Protein AF-A0A0D8FV74-F1 (afdb_monomer)

Radius of gyration: 23.76 Å; Cα contacts (8 Å, |Δi|>4): 259; chains: 1; bounding box: 49×69×81 Å

Solvent-accessible surface area (backbone atoms only — not comparable to full-atom values): 11589 Å² total; per-residue (Å²): 112,65,69,59,44,54,50,38,48,52,50,14,52,46,36,36,54,50,18,52,52,51,36,49,71,78,57,74,63,74,60,32,21,54,54,19,71,64,47,39,67,77,36,80,90,30,21,60,54,38,52,51,10,46,51,48,22,30,52,32,39,30,50,44,17,71,70,39,55,72,88,44,86,69,34,34,60,50,21,53,47,27,41,51,48,24,50,32,54,51,48,36,72,73,23,58,50,83,80,42,73,68,33,28,52,50,22,54,50,34,49,51,52,42,53,52,51,54,51,51,50,53,50,49,46,29,75,74,74,43,84,46,71,69,39,55,52,21,49,52,38,24,51,53,10,47,51,38,26,62,48,7,38,88,90,60,85,40,67,35,13,28,62,10,49,50,40,19,52,51,17,49,53,55,33,48,54,56,46,51,56,51,57,64,64,70,57,62,69,71,60,59,53,54,55,52,50,57,61,60,68,75,68,68,77,75,78,73,80,82,75,82,83,82,85,81,86,82,130

Organism: NCBI:txid1121877

Mean predicted aligned error: 7.06 Å

Secondary structure (DSSP, 8-state):
-HHHHHHHHHHHHHHHHHHHHHHHHHS--STHHHH-GGGGGGSHHHHHHHHHHHHHHHHHHHHHHHHS-SSSTTHHHHHHHHHHHHHHHHHHHT--TTS-HHHHHHHHHHHHHHHHHHHHHHHHHHHHT---HHHHHHHHHHHHHHHHHHHTSTTSS---HHHHHHHHHHHHHHHHHHHHHHHHHSS-HHHHHHHHHHHHHTT-PPP-GGGS---PPP-

Structure (mmCIF, N/CA/C/O backbone):
data_AF-A0A0D8FV74-F1
#
_entry.id   AF-A0A0D8FV74-F1
#
loop_
_atom_site.group_PDB
_atom_site.id
_atom_site.type_symbol
_atom_site.label_atom_id
_atom_site.label_alt_id
_atom_site.label_comp_id
_atom_site.label_asym_id
_atom_site.label_entity_id
_atom_site.label_seq_id
_atom_site.pdbx_PDB_ins_code
_atom_site.Cartn_x
_atom_site.Cartn_y
_atom_site.Cartn_z
_atom_site.occupancy
_atom_site.B_iso_or_equiv
_atom_site.auth_seq_id
_atom_site.auth_comp_id
_atom_site.auth_asym_id
_atom_site.auth_atom_id
_atom_site.pdbx_PDB_model_num
ATOM 1 N N . MET A 1 1 ? -7.351 -10.365 19.879 1.00 81.69 1 MET A N 1
ATOM 2 C CA . MET A 1 1 ? -7.594 -9.698 18.572 1.00 81.69 1 MET A CA 1
ATOM 3 C C . MET A 1 1 ? -6.687 -8.486 18.290 1.00 81.69 1 MET A C 1
ATOM 5 O O . MET A 1 1 ? -5.902 -8.562 17.354 1.00 81.69 1 MET A O 1
ATOM 9 N N . ARG A 1 2 ? -6.731 -7.390 19.078 1.00 87.31 2 ARG A N 1
ATOM 10 C CA . ARG A 1 2 ? -6.010 -6.122 18.784 1.00 87.31 2 ARG A CA 1
ATOM 11 C C . ARG A 1 2 ? -4.537 -6.277 18.399 1.00 87.31 2 ARG A C 1
ATOM 13 O O . ARG A 1 2 ? -4.108 -5.787 17.362 1.00 87.31 2 ARG A O 1
ATOM 20 N N . GLU A 1 3 ? -3.765 -6.910 19.273 1.00 91.56 3 GLU A N 1
ATOM 21 C CA . GLU A 1 3 ? -2.316 -7.020 19.109 1.00 91.56 3 GLU A CA 1
ATOM 22 C C . GLU A 1 3 ? -1.942 -7.829 17.863 1.00 91.56 3 GLU A C 1
ATOM 24 O O . GLU A 1 3 ? -1.043 -7.436 17.124 1.00 91.56 3 GLU A O 1
ATOM 29 N N . HIS A 1 4 ? -2.692 -8.896 17.576 1.00 94.62 4 HIS A N 1
ATOM 30 C CA . HIS A 1 4 ? -2.495 -9.711 16.381 1.00 94.62 4 HIS A CA 1
ATOM 31 C C . HIS A 1 4 ? -2.783 -8.928 15.096 1.00 94.62 4 HIS A C 1
ATOM 33 O O . HIS A 1 4 ? -1.978 -8.993 14.175 1.00 94.62 4 HIS A O 1
ATOM 39 N N . ALA A 1 5 ? -3.861 -8.136 15.049 1.00 95.12 5 ALA A N 1
ATOM 40 C CA . ALA A 1 5 ? -4.212 -7.345 13.867 1.00 95.12 5 ALA A CA 1
ATOM 41 C C . ALA A 1 5 ? -3.144 -6.290 13.522 1.00 95.12 5 ALA A C 1
ATOM 43 O O . ALA A 1 5 ? -2.733 -6.171 12.368 1.00 95.12 5 ALA A O 1
ATOM 44 N N . ILE A 1 6 ? -2.654 -5.551 14.524 1.00 96.50 6 ILE A N 1
ATOM 45 C CA . ILE A 1 6 ? -1.613 -4.533 14.314 1.00 96.50 6 ILE A CA 1
ATOM 46 C C . ILE A 1 6 ? -0.288 -5.180 13.912 1.00 96.50 6 ILE A C 1
ATOM 48 O O . ILE A 1 6 ? 0.320 -4.747 12.935 1.00 96.50 6 ILE A O 1
ATOM 52 N N . LYS A 1 7 ? 0.134 -6.250 14.602 1.00 97.56 7 LYS A N 1
ATOM 53 C CA . LYS A 1 7 ? 1.347 -6.995 14.234 1.00 97.56 7 LYS A CA 1
ATOM 54 C C . LYS A 1 7 ? 1.251 -7.559 12.818 1.00 97.56 7 LYS A C 1
ATOM 56 O O . LYS A 1 7 ? 2.202 -7.426 12.059 1.00 97.56 7 LYS A O 1
ATOM 61 N N . ALA A 1 8 ? 0.106 -8.126 12.438 1.00 97.81 8 ALA A N 1
ATOM 62 C CA . ALA A 1 8 ? -0.113 -8.650 11.094 1.00 97.81 8 ALA A CA 1
ATOM 63 C C . ALA A 1 8 ? 0.016 -7.557 10.024 1.00 97.81 8 ALA A C 1
ATOM 65 O O . ALA A 1 8 ? 0.688 -7.783 9.025 1.00 97.81 8 ALA A O 1
ATOM 66 N N . LEU A 1 9 ? -0.538 -6.356 10.238 1.00 97.75 9 LEU A N 1
ATOM 67 C CA . LEU A 1 9 ? -0.340 -5.240 9.304 1.00 97.75 9 LEU A CA 1
ATOM 68 C C . LEU A 1 9 ? 1.115 -4.757 9.259 1.00 97.75 9 LEU A C 1
ATOM 70 O O . LEU A 1 9 ? 1.623 -4.470 8.177 1.00 97.75 9 LEU A O 1
ATOM 74 N N . MET A 1 10 ? 1.808 -4.694 10.400 1.00 98.31 10 MET A N 1
ATOM 75 C CA . MET A 1 10 ? 3.234 -4.344 10.422 1.00 98.31 10 MET A CA 1
ATOM 76 C C . MET A 1 10 ? 4.066 -5.350 9.622 1.00 98.31 10 MET A C 1
ATOM 78 O O . MET A 1 10 ? 4.919 -4.942 8.840 1.00 98.31 10 MET A O 1
ATOM 82 N N . VAL A 1 11 ? 3.786 -6.649 9.767 1.00 98.56 11 VAL A N 1
ATOM 83 C CA . VAL A 1 11 ? 4.435 -7.706 8.977 1.00 98.56 11 VAL A CA 1
ATOM 84 C C . VAL A 1 11 ? 4.048 -7.600 7.501 1.00 98.56 11 VAL A C 1
ATOM 86 O O . VAL A 1 11 ? 4.919 -7.720 6.649 1.00 98.56 11 VAL A O 1
ATOM 89 N N . ALA A 1 12 ? 2.783 -7.315 7.183 1.00 98.38 12 ALA A N 1
ATOM 90 C CA . ALA A 1 12 ? 2.301 -7.174 5.809 1.00 98.38 12 ALA A CA 1
ATOM 91 C C . ALA A 1 12 ? 3.052 -6.076 5.041 1.00 98.38 12 ALA A C 1
ATOM 93 O O . ALA A 1 12 ? 3.601 -6.327 3.968 1.00 98.38 12 ALA A O 1
ATOM 94 N N . TYR A 1 13 ? 3.102 -4.862 5.595 1.00 98.25 13 TYR A N 1
ATOM 95 C CA . TYR A 1 13 ? 3.805 -3.744 4.963 1.00 98.25 13 TYR A CA 1
ATOM 96 C C . TYR A 1 13 ? 5.322 -3.878 5.078 1.00 98.25 13 TYR A C 1
ATOM 98 O O . TYR A 1 13 ? 6.031 -3.542 4.135 1.00 98.25 13 TYR A O 1
ATOM 106 N N . GLY A 1 14 ? 5.827 -4.416 6.191 1.00 98.44 14 GLY A N 1
ATOM 107 C CA . GLY A 1 14 ? 7.249 -4.702 6.364 1.00 98.44 14 GLY A CA 1
ATOM 108 C C . GLY A 1 14 ? 7.776 -5.697 5.330 1.00 98.44 14 GLY A C 1
ATOM 109 O O . GLY A 1 14 ? 8.847 -5.476 4.777 1.00 98.44 14 GLY A O 1
ATOM 110 N N . ALA A 1 15 ? 7.008 -6.742 5.006 1.00 98.56 15 ALA A N 1
ATOM 111 C CA . ALA A 1 15 ? 7.357 -7.701 3.961 1.00 98.56 15 ALA A CA 1
ATOM 112 C C . ALA A 1 15 ? 7.386 -7.047 2.572 1.00 98.56 15 ALA A C 1
ATOM 114 O O . ALA A 1 15 ? 8.334 -7.262 1.821 1.00 98.56 15 ALA A O 1
ATOM 115 N N . LEU A 1 16 ? 6.391 -6.213 2.249 1.00 98.12 16 LEU A N 1
ATOM 116 C CA . LEU A 1 16 ? 6.345 -5.496 0.974 1.00 98.12 16 LEU A CA 1
ATOM 117 C C . LEU A 1 16 ? 7.519 -4.513 0.825 1.00 98.12 16 LEU A C 1
ATOM 119 O O . LEU A 1 16 ? 8.250 -4.577 -0.160 1.00 98.12 16 LEU A O 1
ATOM 123 N N . PHE A 1 17 ? 7.739 -3.630 1.806 1.00 98.50 17 PHE A N 1
ATOM 124 C CA . PHE A 1 17 ? 8.843 -2.663 1.758 1.00 98.50 17 PHE A CA 1
ATOM 125 C C . PHE A 1 17 ? 10.215 -3.331 1.854 1.00 98.50 17 PHE A C 1
ATOM 127 O O . PHE A 1 17 ? 11.155 -2.890 1.199 1.00 98.50 17 PHE A O 1
ATOM 134 N N . GLY A 1 18 ? 10.333 -4.405 2.637 1.00 98.38 18 GLY A N 1
ATOM 135 C CA . GLY A 1 18 ? 11.551 -5.203 2.723 1.00 98.38 18 GLY A CA 1
ATOM 136 C C . GLY A 1 18 ? 11.907 -5.841 1.383 1.00 98.38 18 GLY A C 1
ATOM 137 O O . GLY A 1 18 ? 13.054 -5.742 0.958 1.00 98.38 18 GLY A O 1
ATOM 138 N N . ALA A 1 19 ? 10.927 -6.421 0.683 1.00 98.06 19 ALA A N 1
ATOM 139 C CA . ALA A 1 19 ? 11.133 -6.966 -0.656 1.00 98.06 19 ALA A CA 1
ATOM 140 C C . ALA A 1 19 ? 11.567 -5.882 -1.656 1.00 98.06 19 ALA A C 1
ATOM 142 O O . ALA A 1 19 ? 12.584 -6.047 -2.321 1.00 98.06 19 ALA A O 1
ATOM 143 N N . LEU A 1 20 ? 10.880 -4.732 -1.674 1.00 97.44 20 LEU A N 1
ATOM 144 C CA . LEU A 1 20 ? 11.253 -3.589 -2.518 1.00 97.44 20 LEU A CA 1
ATOM 145 C C . LEU A 1 20 ? 12.681 -3.093 -2.259 1.00 97.44 20 LEU A C 1
ATOM 147 O O . LEU A 1 20 ? 13.400 -2.751 -3.198 1.00 97.44 20 LEU A O 1
ATOM 151 N N . LEU A 1 21 ? 13.096 -3.047 -0.991 1.00 97.94 21 LEU A N 1
ATOM 152 C CA . LEU A 1 21 ? 14.453 -2.660 -0.618 1.00 97.94 21 LEU A CA 1
ATOM 153 C C . LEU A 1 21 ? 15.481 -3.684 -1.115 1.00 97.94 21 LEU A C 1
ATOM 155 O O . LEU A 1 21 ? 16.509 -3.293 -1.665 1.00 97.94 21 LEU A O 1
ATOM 159 N N . ILE A 1 22 ? 15.197 -4.980 -0.947 1.00 97.69 22 ILE A N 1
ATOM 160 C CA . ILE A 1 22 ? 16.053 -6.062 -1.448 1.00 97.69 22 ILE A CA 1
ATOM 161 C C . ILE A 1 22 ? 16.208 -5.943 -2.965 1.00 97.69 22 ILE A C 1
ATOM 163 O O . ILE A 1 22 ? 17.338 -5.924 -3.450 1.00 97.69 22 ILE A O 1
ATOM 167 N N . ASP A 1 23 ? 15.113 -5.795 -3.710 1.00 97.06 23 ASP A N 1
ATOM 168 C CA . ASP A 1 23 ? 15.165 -5.696 -5.172 1.00 97.06 23 ASP A CA 1
ATOM 169 C C . ASP A 1 23 ? 15.909 -4.445 -5.645 1.00 97.06 23 ASP A C 1
ATOM 171 O O . ASP A 1 23 ? 16.723 -4.532 -6.566 1.00 97.06 23 ASP A O 1
ATOM 175 N N . GLY A 1 24 ? 15.716 -3.306 -4.971 1.00 95.88 24 GLY A N 1
ATOM 176 C CA . GLY A 1 24 ? 16.448 -2.071 -5.262 1.00 95.88 24 GLY A CA 1
ATOM 177 C C . GLY A 1 24 ? 17.961 -2.180 -5.042 1.00 95.88 24 GLY A C 1
ATOM 178 O O . GLY A 1 24 ? 18.729 -1.541 -5.761 1.00 95.88 24 GLY A O 1
ATOM 179 N N . ILE A 1 25 ? 18.401 -3.009 -4.090 1.00 96.94 25 ILE A N 1
ATOM 180 C CA . ILE A 1 25 ? 19.825 -3.287 -3.840 1.00 96.94 25 ILE A CA 1
ATOM 181 C C . ILE A 1 25 ? 20.367 -4.326 -4.833 1.00 96.94 25 ILE A C 1
ATOM 183 O O . ILE A 1 25 ? 21.480 -4.176 -5.338 1.00 96.94 25 ILE A O 1
ATOM 187 N N . VAL A 1 26 ? 19.602 -5.384 -5.115 1.00 95.50 26 VAL A N 1
ATOM 188 C CA . VAL A 1 26 ? 20.017 -6.502 -5.983 1.00 95.50 26 VAL A CA 1
ATOM 189 C C . VAL A 1 26 ? 20.050 -6.101 -7.460 1.00 95.50 26 VAL A C 1
ATOM 191 O O . VAL A 1 26 ? 20.879 -6.609 -8.224 1.00 95.50 26 VAL A O 1
ATOM 194 N N . TRP A 1 27 ? 19.151 -5.212 -7.881 1.00 95.81 27 TRP A N 1
ATOM 195 C CA . TRP A 1 27 ? 19.024 -4.773 -9.267 1.00 95.81 27 TRP A CA 1
ATOM 196 C C . TRP A 1 27 ? 18.754 -3.264 -9.363 1.00 95.81 27 TRP A C 1
ATOM 198 O O . TRP A 1 27 ? 17.655 -2.841 -9.733 1.00 95.81 27 TRP A O 1
ATOM 208 N N . PRO A 1 28 ? 19.762 -2.422 -9.073 1.00 94.06 28 PRO A N 1
ATOM 209 C CA . PRO A 1 28 ? 19.627 -0.985 -9.245 1.00 94.06 28 PRO A CA 1
ATOM 210 C C . PRO A 1 28 ? 19.484 -0.669 -10.738 1.00 94.06 28 PRO A C 1
ATOM 212 O O . PRO A 1 28 ? 20.382 -0.919 -11.544 1.00 94.06 28 PRO A O 1
ATOM 215 N N . THR A 1 29 ? 18.339 -0.125 -11.133 1.00 94.94 29 THR A N 1
ATOM 216 C CA . THR A 1 29 ? 18.059 0.261 -12.519 1.00 94.94 29 THR A CA 1
ATOM 217 C C . THR A 1 29 ? 17.253 1.546 -12.550 1.00 94.94 29 THR A C 1
ATOM 219 O O . THR A 1 29 ? 16.446 1.791 -11.664 1.00 94.94 29 THR A O 1
ATOM 222 N N . ASN A 1 30 ? 17.431 2.356 -13.593 1.00 93.75 30 ASN A N 1
ATOM 223 C CA . ASN A 1 30 ? 16.624 3.560 -13.792 1.00 93.75 30 ASN A CA 1
ATOM 224 C C . ASN A 1 30 ? 15.254 3.252 -14.413 1.00 93.75 30 ASN A C 1
ATOM 226 O O . ASN A 1 30 ? 14.368 4.098 -14.365 1.00 93.75 30 ASN A O 1
ATOM 230 N N . ASN A 1 31 ? 15.045 2.051 -14.963 1.00 94.31 31 ASN A N 1
ATOM 231 C CA . ASN A 1 31 ? 13.783 1.692 -15.617 1.00 94.31 31 ASN A CA 1
ATOM 232 C C . ASN A 1 31 ? 12.596 1.654 -14.643 1.00 94.31 31 ASN A C 1
ATOM 234 O O . ASN A 1 31 ? 11.464 1.916 -15.037 1.00 94.31 31 ASN A O 1
ATOM 238 N N . VAL A 1 32 ? 12.845 1.407 -13.358 1.00 94.50 32 VAL A N 1
ATOM 239 C CA . VAL A 1 32 ? 11.816 1.446 -12.301 1.00 94.50 32 VAL A CA 1
ATOM 240 C C . VAL A 1 32 ? 11.225 2.844 -12.121 1.00 94.50 32 VAL A C 1
ATOM 242 O O . VAL A 1 32 ? 10.089 2.997 -11.692 1.00 94.50 32 VAL A O 1
ATOM 245 N N . ASN A 1 33 ? 11.955 3.888 -12.512 1.00 94.00 33 ASN A N 1
ATOM 246 C CA . ASN A 1 33 ? 11.446 5.252 -12.477 1.00 94.00 33 ASN A CA 1
ATOM 247 C C . ASN A 1 33 ? 10.420 5.532 -13.587 1.00 94.00 33 ASN A C 1
ATOM 249 O O . ASN A 1 33 ? 9.665 6.493 -13.471 1.00 94.00 33 ASN A O 1
ATOM 253 N N . ILE A 1 34 ? 10.386 4.692 -14.628 1.00 92.81 34 ILE A N 1
ATOM 254 C CA . ILE A 1 34 ? 9.454 4.771 -15.762 1.00 92.81 34 ILE A CA 1
ATOM 255 C C . ILE A 1 34 ? 8.299 3.781 -15.576 1.00 92.81 34 ILE A C 1
ATOM 257 O O . ILE A 1 34 ? 7.147 4.118 -15.816 1.00 92.81 34 ILE A O 1
ATOM 261 N N . TYR A 1 35 ? 8.607 2.556 -15.144 1.00 92.94 35 TYR A N 1
ATOM 262 C CA . TYR A 1 35 ? 7.650 1.442 -15.084 1.00 92.94 35 TYR A CA 1
ATOM 263 C C . TYR A 1 35 ? 7.193 1.081 -13.661 1.00 92.94 35 TYR A C 1
ATOM 265 O O . TYR A 1 35 ? 6.430 0.133 -13.478 1.00 92.94 35 TYR A O 1
ATOM 273 N N . GLY A 1 36 ? 7.668 1.814 -12.652 1.00 95.12 36 GLY A N 1
ATOM 274 C CA . GLY A 1 36 ? 7.259 1.648 -11.262 1.00 95.12 36 GLY A CA 1
ATOM 275 C C . GLY A 1 36 ? 7.762 0.355 -10.622 1.00 95.12 36 GLY A C 1
ATOM 276 O O . GLY A 1 36 ? 8.656 -0.331 -11.131 1.00 95.12 36 GLY A O 1
ATOM 277 N N . ILE A 1 37 ? 7.149 0.011 -9.491 1.00 95.94 37 ILE A N 1
ATOM 278 C CA . ILE A 1 37 ? 7.381 -1.225 -8.729 1.00 95.94 37 ILE A CA 1
ATOM 279 C C . ILE A 1 37 ? 7.178 -2.461 -9.611 1.00 95.94 37 ILE A C 1
ATOM 281 O O . ILE A 1 37 ? 7.928 -3.436 -9.523 1.00 95.94 37 ILE A O 1
ATOM 285 N N . SER A 1 38 ? 6.189 -2.411 -10.499 1.00 95.38 38 SER A N 1
ATOM 286 C CA . SER A 1 38 ? 5.815 -3.517 -11.378 1.00 95.38 38 SER A CA 1
ATOM 287 C C . SER A 1 38 ? 6.931 -3.938 -12.332 1.00 95.38 38 SER A C 1
ATOM 289 O O . SER A 1 38 ? 6.936 -5.080 -12.793 1.00 95.38 38 SER A O 1
ATOM 291 N N . TYR A 1 39 ? 7.927 -3.078 -12.578 1.00 95.94 39 TYR A N 1
ATOM 292 C CA . TYR A 1 39 ? 9.134 -3.443 -13.320 1.00 95.94 39 TYR A CA 1
ATOM 293 C C . TYR A 1 39 ? 9.852 -4.660 -12.724 1.00 95.94 39 TYR A C 1
ATOM 295 O O . TYR A 1 39 ? 10.326 -5.531 -13.456 1.00 95.94 39 TYR A O 1
ATOM 303 N N . TYR A 1 40 ? 9.906 -4.768 -11.400 1.00 96.06 40 TYR A N 1
ATOM 304 C CA . TYR A 1 40 ? 10.584 -5.878 -10.734 1.00 96.06 40 TYR A CA 1
ATOM 305 C C . TYR A 1 40 ? 9.816 -7.205 -10.842 1.00 96.06 40 TYR A C 1
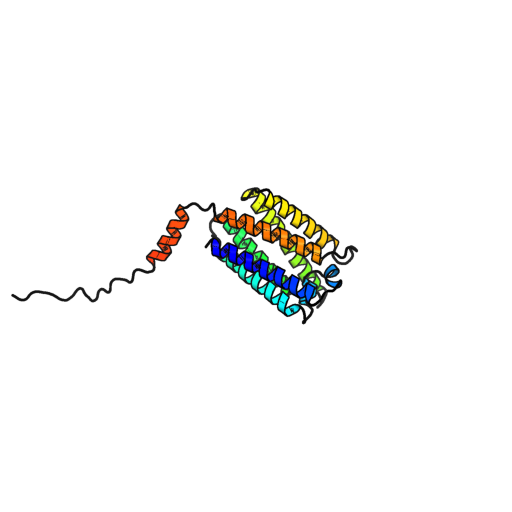ATOM 307 O O . TYR A 1 40 ? 10.439 -8.267 -10.820 1.00 96.06 40 TYR A O 1
ATOM 315 N N . LEU A 1 41 ? 8.492 -7.166 -11.045 1.00 95.25 41 LEU A N 1
ATOM 316 C CA . LEU A 1 41 ? 7.643 -8.357 -11.200 1.00 95.25 41 LEU A CA 1
ATOM 317 C C . LEU A 1 41 ? 7.745 -9.024 -12.580 1.00 95.25 41 LEU A C 1
ATOM 319 O O . LEU A 1 41 ? 7.208 -10.111 -12.770 1.00 95.25 41 LEU A O 1
ATOM 323 N N . VAL A 1 42 ? 8.424 -8.414 -13.553 1.00 94.94 42 VAL A N 1
ATOM 324 C CA . VAL A 1 42 ? 8.611 -9.020 -14.887 1.00 94.94 42 VAL A CA 1
ATOM 325 C C . VAL A 1 42 ? 10.026 -9.567 -15.107 1.00 94.94 42 VAL A C 1
ATOM 327 O O . VAL A 1 42 ? 10.307 -10.141 -16.156 1.00 94.94 42 VAL A O 1
ATOM 330 N N . HIS A 1 43 ? 10.914 -9.444 -14.114 1.00 94.44 43 HIS A N 1
ATOM 331 C CA . HIS A 1 43 ? 12.301 -9.906 -14.191 1.00 94.44 43 HIS A CA 1
ATOM 332 C C . HIS A 1 43 ? 12.562 -11.013 -13.175 1.00 94.44 43 HIS A C 1
ATOM 334 O O . HIS A 1 43 ? 12.455 -10.793 -11.975 1.00 94.44 43 HIS A O 1
ATOM 340 N N . ILE A 1 44 ? 13.001 -12.190 -13.634 1.00 93.81 44 ILE A N 1
ATOM 341 C CA . ILE A 1 44 ? 13.168 -13.378 -12.777 1.00 93.81 44 ILE A CA 1
ATOM 342 C C . ILE A 1 44 ? 14.063 -13.147 -11.545 1.00 93.81 44 ILE A C 1
ATOM 344 O O . ILE A 1 44 ? 13.827 -13.735 -10.493 1.00 93.81 44 ILE A O 1
ATOM 348 N N . ARG A 1 45 ? 15.069 -12.266 -11.657 1.00 94.56 45 ARG A N 1
ATOM 349 C CA . ARG A 1 45 ? 16.021 -11.966 -10.575 1.00 94.56 45 ARG A CA 1
ATOM 350 C C . ARG A 1 45 ? 15.370 -11.237 -9.392 1.00 94.56 45 ARG A C 1
ATOM 352 O O . ARG A 1 45 ? 15.779 -11.474 -8.263 1.00 94.56 45 ARG A O 1
ATOM 359 N N . THR A 1 46 ? 14.380 -10.390 -9.652 1.00 96.19 46 THR A N 1
ATOM 360 C CA . THR A 1 46 ? 13.648 -9.599 -8.642 1.00 96.19 46 THR A CA 1
ATOM 361 C C . THR A 1 46 ? 12.217 -10.092 -8.438 1.00 96.19 46 THR A C 1
ATOM 363 O O . THR A 1 46 ? 11.523 -9.679 -7.517 1.00 96.19 46 THR A O 1
ATOM 366 N N . PHE A 1 47 ? 11.761 -11.021 -9.280 1.00 95.94 47 PHE A N 1
ATOM 367 C CA . PHE A 1 47 ? 10.417 -11.571 -9.212 1.00 95.94 47 PHE A CA 1
ATOM 368 C C . PHE A 1 47 ? 10.161 -12.270 -7.879 1.00 95.94 47 PHE A C 1
ATOM 370 O O . PHE A 1 47 ? 9.154 -11.999 -7.238 1.00 95.94 47 PHE A O 1
ATOM 377 N N . PHE A 1 48 ? 11.060 -13.164 -7.450 1.00 97.00 48 PHE A N 1
ATOM 378 C CA . PHE A 1 48 ? 10.819 -13.986 -6.262 1.00 97.00 48 PHE A CA 1
ATOM 379 C C . PHE A 1 48 ? 10.731 -13.175 -4.960 1.00 97.00 48 PHE A C 1
ATOM 381 O O . PHE A 1 48 ? 9.751 -13.378 -4.237 1.00 97.00 48 PHE A O 1
ATOM 388 N N . PRO A 1 49 ? 11.678 -12.264 -4.639 1.00 97.00 49 PRO A N 1
ATOM 389 C CA . PRO A 1 49 ? 11.563 -11.438 -3.439 1.00 97.00 49 PRO A CA 1
ATOM 390 C C . PRO A 1 49 ? 10.284 -10.599 -3.452 1.00 97.00 49 PRO A C 1
ATOM 392 O O . PRO A 1 49 ? 9.515 -10.648 -2.486 1.00 97.00 49 PRO A O 1
ATOM 395 N N . LEU A 1 50 ? 10.005 -9.904 -4.562 1.00 97.25 50 LEU A N 1
ATOM 396 C CA . LEU A 1 50 ? 8.834 -9.039 -4.661 1.00 97.25 50 LEU A CA 1
ATOM 397 C C . LEU A 1 50 ? 7.517 -9.802 -4.594 1.00 97.25 50 LEU A C 1
ATOM 399 O O . LEU A 1 50 ? 6.625 -9.414 -3.841 1.00 97.25 50 LEU A O 1
ATOM 403 N N . ALA A 1 51 ? 7.388 -10.896 -5.348 1.00 97.50 51 ALA A N 1
ATOM 404 C CA . ALA A 1 51 ? 6.182 -11.716 -5.360 1.00 97.50 51 ALA A CA 1
ATOM 405 C C . ALA A 1 51 ? 5.894 -12.284 -3.966 1.00 97.50 51 ALA A C 1
ATOM 407 O O . ALA A 1 51 ? 4.748 -12.255 -3.520 1.00 97.50 51 ALA A O 1
ATOM 408 N N . LEU A 1 52 ? 6.921 -12.733 -3.236 1.00 98.38 52 LEU A N 1
ATOM 409 C CA . LEU A 1 52 ? 6.756 -13.198 -1.860 1.00 98.38 52 LEU A CA 1
ATOM 410 C C . LEU A 1 52 ? 6.291 -12.066 -0.929 1.00 98.38 52 LEU A C 1
ATOM 412 O O . LEU A 1 52 ? 5.354 -12.263 -0.153 1.00 98.38 52 LEU A O 1
ATOM 416 N N . GLY A 1 53 ? 6.890 -10.875 -1.040 1.00 98.31 53 GLY A N 1
ATOM 417 C CA . GLY A 1 53 ? 6.467 -9.685 -0.295 1.00 98.31 53 GLY A CA 1
ATOM 418 C C . GLY A 1 53 ? 5.007 -9.306 -0.569 1.00 98.31 53 GLY A C 1
ATOM 419 O O . GLY A 1 53 ? 4.237 -9.094 0.372 1.00 98.31 53 GLY A O 1
ATOM 420 N N . PHE A 1 54 ? 4.595 -9.304 -1.841 1.00 98.00 54 PHE A N 1
ATOM 421 C CA . PHE A 1 54 ? 3.205 -9.081 -2.251 1.00 98.00 54 PHE A CA 1
ATOM 422 C C . PHE A 1 54 ? 2.263 -10.140 -1.684 1.00 98.00 54 PHE A C 1
ATOM 424 O O . PHE A 1 54 ? 1.245 -9.785 -1.095 1.00 98.00 54 PHE A O 1
ATOM 431 N N . LEU A 1 55 ? 2.592 -11.426 -1.817 1.00 98.50 55 LEU A N 1
ATOM 432 C CA . LEU A 1 55 ? 1.751 -12.526 -1.338 1.00 98.50 55 LEU A CA 1
ATOM 433 C C . LEU A 1 55 ? 1.533 -12.470 0.178 1.00 98.50 55 LEU A C 1
ATOM 435 O O . LEU A 1 55 ? 0.397 -12.619 0.637 1.00 98.50 55 LEU A O 1
ATOM 439 N N . ILE A 1 56 ? 2.591 -12.204 0.953 1.00 98.62 56 ILE A N 1
ATOM 440 C CA . ILE A 1 56 ? 2.487 -12.017 2.407 1.00 98.62 56 ILE A CA 1
ATOM 441 C C . ILE A 1 5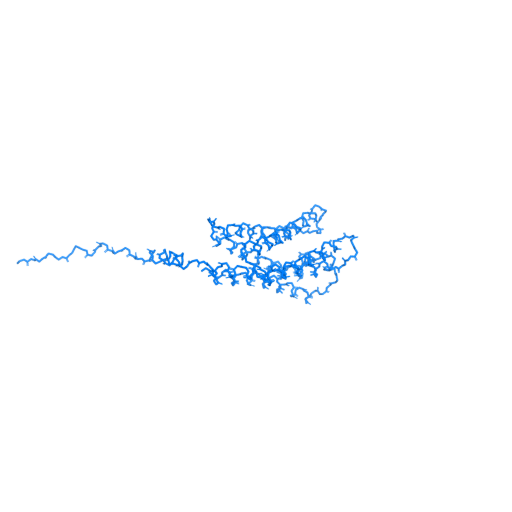6 ? 1.604 -10.804 2.716 1.00 98.62 56 ILE A C 1
ATOM 443 O O . ILE A 1 56 ? 0.697 -10.903 3.545 1.00 98.62 56 ILE A O 1
ATOM 447 N N . CYS A 1 57 ? 1.831 -9.677 2.033 1.00 98.62 57 CYS A N 1
ATOM 448 C CA . CYS A 1 57 ? 1.059 -8.456 2.242 1.00 98.62 57 CYS A CA 1
ATOM 449 C C . CYS A 1 57 ? -0.435 -8.669 1.949 1.00 98.62 57 CYS A C 1
ATOM 451 O O . CYS A 1 57 ? -1.277 -8.404 2.808 1.00 98.62 57 CYS A O 1
ATOM 453 N N . ILE A 1 58 ? -0.762 -9.235 0.784 1.00 98.69 58 ILE A N 1
ATOM 454 C CA . ILE A 1 58 ? -2.128 -9.565 0.352 1.00 98.69 58 ILE A CA 1
ATOM 455 C C . ILE A 1 58 ? -2.798 -10.492 1.367 1.00 98.69 58 ILE A C 1
ATOM 457 O O . ILE A 1 58 ? -3.896 -10.198 1.849 1.00 98.69 58 ILE A O 1
ATOM 461 N N . GLY A 1 59 ? -2.135 -11.601 1.713 1.00 98.50 59 GLY A N 1
ATOM 462 C CA . GLY A 1 59 ? -2.675 -12.601 2.629 1.00 98.50 59 GLY A CA 1
ATOM 463 C C . GLY A 1 59 ? -2.996 -12.011 3.999 1.00 98.50 59 GLY A C 1
ATOM 464 O O . GLY A 1 59 ? -4.101 -12.205 4.510 1.00 98.50 59 GLY A O 1
ATOM 465 N N . LEU A 1 60 ? -2.070 -11.236 4.568 1.00 98.56 60 LEU A N 1
ATOM 466 C CA . LEU A 1 60 ? -2.239 -10.630 5.888 1.00 98.56 60 LEU A CA 1
ATOM 467 C C . LEU A 1 60 ? -3.252 -9.479 5.892 1.00 98.56 60 LEU A C 1
ATOM 469 O O . LEU A 1 60 ? -4.052 -9.401 6.821 1.00 98.56 60 LEU A O 1
ATOM 473 N N . VAL A 1 61 ? -3.294 -8.625 4.864 1.00 98.44 61 VAL A N 1
ATOM 474 C CA . VAL A 1 61 ? -4.305 -7.555 4.766 1.00 98.44 61 VAL A CA 1
ATOM 475 C C . VAL A 1 61 ? -5.714 -8.149 4.680 1.00 98.44 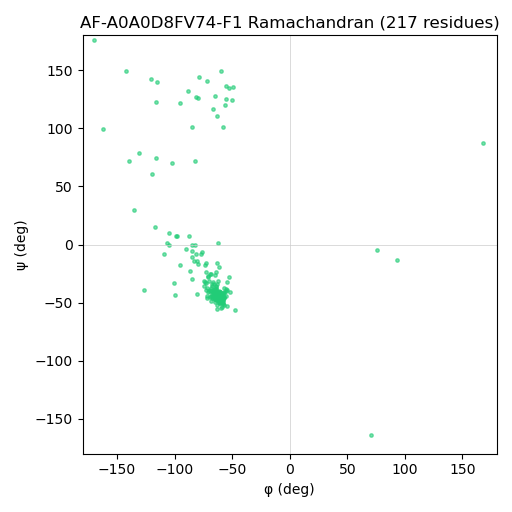61 VAL A C 1
ATOM 477 O O . VAL A 1 61 ? -6.602 -7.739 5.433 1.00 98.44 61 VAL A O 1
ATOM 480 N N . ILE A 1 62 ? -5.920 -9.169 3.839 1.00 98.50 62 ILE A N 1
ATOM 481 C CA . ILE A 1 62 ? -7.209 -9.874 3.745 1.00 98.50 62 ILE A CA 1
ATOM 482 C C . ILE A 1 62 ? -7.543 -10.565 5.070 1.00 98.50 62 ILE A C 1
ATOM 484 O O . ILE A 1 62 ? -8.686 -10.497 5.529 1.00 98.50 62 ILE A O 1
ATOM 488 N N . HIS A 1 63 ? -6.562 -11.221 5.693 1.00 98.19 63 HIS A N 1
ATOM 489 C CA . HIS A 1 63 ? -6.736 -11.896 6.975 1.00 98.19 63 HIS A CA 1
ATOM 490 C C . HIS A 1 63 ? -7.192 -10.926 8.070 1.00 98.19 63 HIS A C 1
ATOM 492 O O . HIS A 1 63 ? -8.207 -11.187 8.717 1.00 98.19 63 HIS A O 1
ATOM 498 N N . VAL A 1 64 ? -6.523 -9.777 8.222 1.00 97.44 64 VAL A N 1
ATOM 499 C CA . VAL A 1 64 ? -6.936 -8.742 9.180 1.00 97.44 64 VAL A CA 1
ATOM 500 C C . VAL A 1 64 ? -8.335 -8.235 8.846 1.00 97.44 64 VAL A C 1
ATOM 502 O O . VAL A 1 64 ? -9.170 -8.143 9.740 1.00 97.44 64 VAL A O 1
ATOM 505 N N . GLY A 1 65 ? -8.635 -7.980 7.569 1.00 97.06 65 GLY A N 1
ATOM 506 C CA . GLY A 1 65 ? -9.958 -7.521 7.144 1.00 97.06 65 GLY A CA 1
ATOM 507 C C . GLY A 1 65 ? -11.070 -8.487 7.554 1.00 97.06 65 GLY A C 1
ATOM 508 O O . GLY A 1 65 ? -12.114 -8.058 8.039 1.00 97.06 65 GLY A O 1
ATOM 509 N N . ARG A 1 66 ? -10.838 -9.798 7.422 1.00 96.81 66 ARG A N 1
ATOM 510 C CA . ARG A 1 66 ? -11.796 -10.847 7.814 1.00 96.81 66 ARG A CA 1
ATOM 511 C C . ARG A 1 66 ? -12.007 -10.964 9.323 1.00 96.81 66 ARG A C 1
ATOM 513 O O . ARG A 1 66 ? -13.071 -11.431 9.711 1.00 96.81 66 ARG A O 1
ATOM 520 N N . GLN A 1 67 ? -11.035 -10.556 10.137 1.00 95.56 67 GLN A N 1
ATOM 521 C CA . GLN A 1 67 ? -11.139 -10.571 11.600 1.00 95.56 67 GLN A CA 1
ATOM 522 C C . GLN A 1 67 ? -11.850 -9.344 12.178 1.00 95.56 67 GLN A C 1
ATOM 524 O O . GLN A 1 67 ? -12.200 -9.348 13.355 1.00 95.56 67 GLN A O 1
ATOM 529 N N . LEU A 1 68 ? -12.046 -8.284 11.389 1.00 94.19 68 LEU A N 1
ATOM 530 C CA . LEU A 1 68 ? -12.755 -7.099 11.860 1.00 94.19 68 LEU A CA 1
ATOM 531 C C . LEU A 1 68 ? -14.262 -7.383 12.017 1.00 94.19 68 LEU A C 1
ATOM 533 O O . LEU A 1 68 ? -14.842 -8.034 11.141 1.00 94.19 68 LEU A O 1
ATOM 537 N N . PRO A 1 69 ? -14.915 -6.846 13.070 1.00 91.69 69 PRO A N 1
ATOM 538 C CA . PRO A 1 69 ? -16.360 -6.963 13.259 1.00 91.69 69 PRO A CA 1
ATOM 539 C C . PRO A 1 69 ? -17.149 -6.516 12.020 1.00 91.69 69 PRO A C 1
ATOM 541 O O . PRO A 1 69 ? -16.856 -5.478 11.419 1.00 91.69 69 PRO A O 1
ATOM 544 N N . SER A 1 70 ? -18.155 -7.297 11.619 1.00 91.25 70 SER A N 1
ATOM 545 C CA . SER A 1 70 ? -18.973 -7.013 10.430 1.00 91.25 70 SER A CA 1
ATOM 546 C C . SER A 1 70 ? -20.150 -6.088 10.678 1.00 91.25 70 SER A C 1
ATOM 548 O O . SER A 1 70 ? -20.641 -5.465 9.735 1.00 91.25 70 SER A O 1
ATOM 550 N N . ASP A 1 71 ? -20.598 -6.011 11.923 1.00 90.12 71 ASP A N 1
ATOM 551 C CA . ASP A 1 71 ? -21.939 -5.513 12.223 1.00 90.12 71 ASP A CA 1
ATOM 552 C C . ASP A 1 71 ? -21.926 -4.020 12.568 1.00 90.12 71 ASP A C 1
ATOM 554 O O . ASP A 1 71 ? -22.935 -3.331 12.437 1.00 90.12 71 ASP A O 1
ATOM 558 N N . GLU A 1 72 ? -20.749 -3.485 12.899 1.00 89.75 72 GLU A N 1
ATOM 559 C CA . GLU A 1 72 ? -20.575 -2.120 13.382 1.00 89.75 72 GLU A CA 1
ATOM 560 C C . GLU A 1 72 ? -19.644 -1.299 12.476 1.00 89.75 72 GLU A C 1
ATOM 562 O O . GLU A 1 72 ? -18.637 -1.772 11.935 1.00 89.75 72 GLU A O 1
ATOM 567 N N . GLN A 1 73 ? -19.977 -0.017 12.307 1.00 91.94 73 GLN A N 1
ATOM 568 C CA . GLN A 1 73 ? -19.046 0.966 11.754 1.00 91.94 73 GLN A CA 1
ATOM 569 C C . GLN A 1 73 ? -18.052 1.396 12.846 1.00 91.94 73 GLN A C 1
ATOM 571 O O . GLN A 1 73 ? -18.455 1.517 14.000 1.00 91.94 73 GLN A O 1
ATOM 576 N N . PRO A 1 74 ? -16.775 1.665 12.517 1.00 95.06 74 PRO A N 1
ATOM 577 C CA . PRO A 1 74 ? -16.180 1.721 11.173 1.00 95.06 74 PRO A CA 1
ATOM 578 C C . PRO A 1 74 ? -15.713 0.373 10.595 1.00 95.06 74 PRO A C 1
ATOM 580 O O . PRO A 1 74 ? -15.267 0.314 9.445 1.00 95.06 74 PRO A O 1
ATOM 583 N N . PHE A 1 75 ? -15.776 -0.705 11.375 1.00 95.69 75 PHE A N 1
ATOM 584 C CA . PHE A 1 75 ? -15.118 -1.975 11.064 1.00 95.69 75 PHE A CA 1
ATOM 585 C C . PHE A 1 75 ? -15.656 -2.655 9.804 1.00 95.69 75 PHE A C 1
ATOM 587 O O . PHE A 1 75 ? -14.859 -3.144 9.003 1.00 95.69 75 PHE A O 1
ATOM 594 N N . ARG A 1 76 ? -16.966 -2.576 9.540 1.00 96.06 76 ARG A N 1
ATOM 595 C CA . ARG A 1 76 ? -17.568 -3.118 8.308 1.00 96.06 76 ARG A CA 1
ATOM 596 C C . ARG A 1 76 ? -16.952 -2.542 7.028 1.00 96.06 76 ARG A C 1
ATOM 598 O O . ARG A 1 76 ? -16.654 -3.271 6.076 1.00 96.06 76 ARG A O 1
ATOM 605 N N . THR A 1 77 ? -16.761 -1.225 6.993 1.00 96.75 77 THR A N 1
ATOM 606 C CA . THR A 1 77 ? -16.186 -0.540 5.826 1.00 96.75 77 THR A CA 1
ATOM 607 C C . THR A 1 77 ? -14.702 -0.864 5.691 1.00 96.75 77 THR A C 1
ATOM 609 O O . THR A 1 77 ? -14.245 -1.152 4.586 1.00 96.75 77 THR A O 1
ATOM 612 N N . LEU A 1 78 ? -13.958 -0.897 6.804 1.00 97.19 78 LEU A N 1
ATOM 613 C CA . LEU A 1 78 ? -12.543 -1.290 6.804 1.00 97.19 78 LEU A CA 1
ATOM 614 C C . LEU A 1 78 ? -12.347 -2.736 6.339 1.00 97.19 78 LEU A C 1
ATOM 616 O O . LEU A 1 78 ? -11.484 -2.986 5.504 1.00 97.19 78 LEU A O 1
ATOM 620 N N . ARG A 1 79 ? -13.191 -3.669 6.795 1.00 97.44 79 ARG A N 1
ATOM 621 C CA . ARG A 1 79 ? -13.206 -5.065 6.337 1.00 97.44 79 ARG A CA 1
ATOM 622 C C . ARG A 1 79 ? -13.336 -5.152 4.822 1.00 97.44 79 ARG A C 1
ATOM 624 O O . ARG A 1 79 ? -12.511 -5.782 4.165 1.00 97.44 79 ARG A O 1
ATOM 631 N N . THR A 1 80 ? -14.353 -4.492 4.273 1.00 97.94 80 THR A N 1
ATOM 632 C CA . THR A 1 80 ? -14.610 -4.488 2.824 1.00 97.94 80 THR A CA 1
ATOM 633 C C . THR A 1 80 ? -13.442 -3.852 2.067 1.00 97.94 80 THR A C 1
ATOM 635 O O . THR A 1 80 ? -12.993 -4.387 1.058 1.00 97.94 80 THR A O 1
ATOM 638 N N . SER A 1 81 ? -12.892 -2.760 2.602 1.00 98.25 81 SER A N 1
ATOM 639 C CA . SER A 1 81 ? -11.751 -2.056 2.012 1.00 98.25 81 SER A CA 1
ATOM 640 C C . SER A 1 81 ? -10.485 -2.912 1.994 1.00 98.25 81 SER A C 1
ATOM 642 O O . SER A 1 81 ? -9.795 -2.942 0.984 1.00 98.25 81 SER A O 1
ATOM 644 N N . PHE A 1 82 ? -10.186 -3.650 3.067 1.00 98.31 82 PHE A N 1
ATOM 645 C CA . PHE A 1 82 ? -9.008 -4.524 3.136 1.00 98.31 82 PHE A CA 1
ATOM 646 C C . PHE A 1 82 ? -9.116 -5.683 2.151 1.00 98.31 82 PHE A C 1
ATOM 648 O O . PHE A 1 82 ? -8.144 -6.014 1.475 1.00 98.31 82 PHE A O 1
ATOM 655 N N . ILE A 1 83 ? -10.309 -6.269 2.027 1.00 98.44 83 ILE A N 1
ATOM 656 C CA . ILE A 1 83 ? -10.566 -7.314 1.034 1.00 98.44 83 ILE A CA 1
ATOM 657 C C . ILE A 1 83 ? -10.386 -6.747 -0.379 1.00 98.44 83 ILE A C 1
ATOM 659 O O . ILE A 1 83 ? -9.667 -7.344 -1.175 1.00 98.44 83 ILE A O 1
ATOM 663 N N . ALA A 1 84 ? -10.975 -5.585 -0.677 1.00 98.62 84 ALA A N 1
ATOM 664 C CA . ALA A 1 84 ? -10.840 -4.938 -1.981 1.00 98.62 84 ALA A CA 1
ATOM 665 C C . ALA A 1 84 ? -9.377 -4.603 -2.314 1.00 98.62 84 ALA A C 1
ATOM 667 O O . ALA A 1 84 ? -8.918 -4.916 -3.408 1.00 98.62 84 ALA A O 1
ATOM 668 N N . ILE A 1 85 ? -8.625 -4.042 -1.361 1.00 98.69 85 ILE A N 1
ATOM 669 C CA . ILE A 1 85 ? -7.191 -3.748 -1.504 1.00 98.69 85 ILE A CA 1
ATOM 670 C C . ILE A 1 85 ? -6.408 -5.025 -1.818 1.00 98.69 85 ILE A C 1
ATOM 672 O O . ILE A 1 85 ? -5.660 -5.051 -2.791 1.00 98.69 85 ILE A O 1
ATOM 676 N N . GLY A 1 86 ? -6.609 -6.097 -1.046 1.00 98.56 86 GLY A N 1
ATOM 677 C CA . GLY A 1 86 ? -5.921 -7.366 -1.283 1.00 98.56 86 GLY A CA 1
ATOM 678 C C . GLY A 1 86 ? -6.251 -7.980 -2.648 1.00 98.56 86 GLY A C 1
ATOM 679 O O . GLY A 1 86 ? -5.353 -8.465 -3.333 1.00 98.56 86 GLY A O 1
ATOM 680 N N . VAL A 1 87 ? -7.516 -7.914 -3.078 1.00 98.62 87 VAL A N 1
ATOM 681 C CA . VAL A 1 87 ? -7.950 -8.386 -4.405 1.00 98.62 87 VAL A CA 1
ATOM 682 C C . VAL A 1 87 ? -7.327 -7.554 -5.527 1.00 98.62 87 VAL A C 1
ATOM 684 O O . VAL A 1 87 ? -6.830 -8.126 -6.495 1.00 98.62 87 VAL A O 1
ATOM 687 N N . LEU A 1 88 ? -7.302 -6.225 -5.400 1.00 98.62 88 LEU A N 1
ATOM 688 C CA . LEU A 1 88 ? -6.676 -5.345 -6.390 1.00 98.62 88 LEU A CA 1
ATOM 689 C C . LEU A 1 88 ? -5.168 -5.590 -6.486 1.00 98.62 88 LEU A C 1
ATOM 691 O O . LEU A 1 88 ? -4.652 -5.726 -7.590 1.00 98.62 88 LEU A O 1
ATOM 695 N N . MET A 1 89 ? -4.475 -5.729 -5.352 1.00 98.38 89 MET A N 1
ATOM 696 C CA . MET A 1 89 ? -3.051 -6.081 -5.322 1.00 98.38 89 MET A CA 1
ATOM 697 C C . MET A 1 89 ? -2.777 -7.430 -6.002 1.00 98.38 89 MET A C 1
ATOM 699 O O . MET A 1 89 ? -1.837 -7.539 -6.788 1.00 98.38 89 MET A O 1
ATOM 703 N N . ALA A 1 90 ? -3.611 -8.445 -5.754 1.00 98.31 90 ALA A N 1
ATOM 704 C CA . ALA A 1 90 ? -3.504 -9.729 -6.446 1.00 98.31 90 ALA A CA 1
ATOM 705 C C . ALA A 1 90 ? -3.730 -9.575 -7.960 1.00 98.31 90 ALA A C 1
ATOM 707 O O . ALA A 1 90 ? -2.973 -10.130 -8.752 1.00 98.31 90 ALA A O 1
ATOM 708 N N . GLY A 1 91 ? -4.722 -8.779 -8.368 1.00 98.19 91 GLY A N 1
ATOM 709 C CA . GLY A 1 91 ? -4.978 -8.465 -9.773 1.00 98.19 91 GLY A CA 1
ATOM 710 C C . GLY A 1 91 ? -3.787 -7.790 -10.459 1.00 98.19 91 GLY A C 1
ATOM 711 O O . GLY A 1 91 ? -3.399 -8.209 -11.545 1.00 98.19 91 GLY A O 1
ATOM 712 N N . ILE A 1 92 ? -3.161 -6.802 -9.816 1.00 97.69 92 ILE A N 1
ATOM 713 C CA . ILE A 1 92 ? -1.946 -6.130 -10.314 1.00 97.69 92 ILE A CA 1
ATOM 714 C C . ILE A 1 92 ? -0.821 -7.151 -10.541 1.00 97.69 92 ILE A C 1
ATOM 716 O O . ILE A 1 92 ? -0.195 -7.161 -11.600 1.00 97.69 92 ILE A O 1
ATOM 720 N N . MET A 1 93 ? -0.602 -8.063 -9.588 1.00 96.50 93 MET A N 1
ATOM 721 C CA . MET A 1 93 ? 0.420 -9.109 -9.708 1.00 96.50 93 MET A CA 1
ATOM 722 C C . MET A 1 93 ? 0.120 -10.110 -10.840 1.00 96.50 93 MET A C 1
ATOM 724 O O . MET A 1 93 ? 1.037 -10.600 -11.493 1.00 96.50 93 MET A O 1
ATOM 728 N N . LEU A 1 94 ? -1.160 -10.397 -11.092 1.00 96.75 94 LEU A N 1
ATOM 729 C CA . LEU A 1 94 ? -1.622 -11.305 -12.150 1.00 96.75 94 LEU A CA 1
ATOM 730 C C . LEU A 1 94 ? -1.771 -10.631 -13.523 1.00 96.75 94 LEU A C 1
ATOM 732 O O . LEU A 1 94 ? -2.148 -11.294 -14.490 1.00 96.75 94 LEU A O 1
ATOM 736 N N . THR A 1 95 ? -1.484 -9.331 -13.627 1.00 96.81 95 THR A N 1
ATOM 737 C CA . THR A 1 95 ? -1.586 -8.564 -14.873 1.00 96.81 95 THR A CA 1
ATOM 738 C C . THR A 1 95 ? -0.210 -8.061 -15.316 1.00 96.81 95 THR A C 1
ATOM 740 O O . THR A 1 95 ? 0.099 -6.883 -15.168 1.00 96.81 95 THR A O 1
ATOM 743 N N . PRO A 1 96 ? 0.666 -8.929 -15.848 1.00 94.06 96 PRO A N 1
ATOM 744 C CA . PRO A 1 96 ? 1.985 -8.516 -16.324 1.00 94.06 96 PRO A CA 1
ATOM 745 C C . PRO A 1 96 ? 1.851 -7.538 -17.498 1.00 94.06 96 PRO A C 1
ATOM 747 O O . PRO A 1 96 ? 1.463 -7.906 -18.607 1.00 94.06 96 PRO A O 1
ATOM 750 N N . TYR A 1 97 ? 2.203 -6.278 -17.250 1.00 91.88 97 TYR A N 1
ATOM 751 C CA . TYR A 1 97 ? 1.987 -5.169 -18.184 1.00 91.88 97 TYR A CA 1
ATOM 752 C C . TYR A 1 97 ? 2.752 -5.306 -19.515 1.00 91.88 97 TYR A C 1
ATOM 754 O O . TYR A 1 97 ? 2.423 -4.640 -20.491 1.00 91.88 97 TYR A O 1
ATOM 762 N N . THR A 1 98 ? 3.753 -6.187 -19.585 1.00 94.06 98 THR A N 1
ATOM 763 C CA . THR A 1 98 ? 4.598 -6.401 -20.769 1.00 94.06 98 THR A CA 1
ATOM 764 C C . THR A 1 98 ? 4.017 -7.377 -21.793 1.00 94.06 98 THR A C 1
ATOM 766 O O . THR A 1 98 ? 4.554 -7.475 -22.893 1.00 94.06 98 THR A O 1
ATOM 769 N N . TRP A 1 99 ? 2.949 -8.118 -21.471 1.00 95.50 99 TRP A N 1
ATOM 770 C CA . TRP A 1 99 ? 2.428 -9.158 -22.371 1.00 95.50 99 TRP A CA 1
ATOM 771 C C . TRP A 1 99 ? 1.736 -8.600 -23.613 1.00 95.50 99 TRP A C 1
ATOM 773 O O . TRP A 1 99 ? 1.958 -9.098 -24.713 1.00 95.50 99 TRP A O 1
ATOM 783 N N . ASN A 1 100 ? 0.868 -7.602 -23.444 1.00 95.50 100 ASN A N 1
ATOM 784 C CA . ASN A 1 100 ? 0.215 -6.872 -24.530 1.00 95.50 100 ASN A CA 1
ATOM 785 C C . ASN A 1 100 ? -0.524 -5.640 -23.981 1.00 95.50 100 ASN A C 1
ATOM 787 O O . ASN A 1 100 ? -0.628 -5.432 -22.771 1.00 95.50 100 ASN A O 1
ATOM 791 N N . THR A 1 101 ? -1.094 -4.847 -24.890 1.00 95.31 101 THR A N 1
ATOM 792 C CA . THR A 1 101 ? -1.848 -3.627 -24.579 1.00 95.31 101 THR A CA 1
ATOM 793 C C . THR A 1 101 ? -2.999 -3.859 -23.599 1.00 95.31 101 THR A C 1
ATOM 795 O O . THR A 1 101 ? -3.197 -3.040 -22.707 1.00 95.31 101 THR A O 1
ATOM 798 N N . PHE A 1 102 ? -3.738 -4.967 -23.717 1.00 97.19 102 PHE A N 1
ATOM 799 C CA . PHE A 1 102 ? -4.849 -5.265 -22.809 1.00 97.19 102 PHE A CA 1
ATOM 800 C C . PHE A 1 102 ? -4.358 -5.481 -21.371 1.00 97.19 102 PHE A C 1
ATOM 802 O O . PHE A 1 102 ? -4.895 -4.873 -20.446 1.00 97.19 102 PHE A O 1
ATOM 809 N N . PHE A 1 103 ? -3.305 -6.282 -21.182 1.00 96.50 103 PHE A N 1
ATOM 810 C CA . PHE A 1 103 ? -2.711 -6.506 -19.861 1.00 96.50 103 PHE A CA 1
ATOM 811 C C . PHE A 1 103 ? -2.118 -5.228 -19.261 1.00 96.50 103 PHE A C 1
ATOM 813 O O . PHE A 1 103 ? -2.298 -4.988 -18.069 1.00 96.50 103 PHE A O 1
ATOM 820 N N . ASN A 1 104 ? -1.484 -4.382 -20.077 1.00 94.81 104 ASN A N 1
ATOM 821 C CA . ASN A 1 104 ? -0.994 -3.078 -19.634 1.00 94.81 104 ASN A CA 1
ATOM 822 C C . ASN A 1 104 ? -2.134 -2.185 -19.111 1.00 94.81 104 ASN A C 1
ATOM 824 O O . ASN A 1 104 ? -2.070 -1.681 -17.991 1.00 94.81 104 ASN A O 1
ATOM 828 N N . TRP A 1 105 ? -3.219 -2.049 -19.879 1.00 96.06 105 TRP A N 1
ATOM 829 C CA . TRP A 1 105 ? -4.385 -1.261 -19.468 1.00 96.06 105 TRP A CA 1
ATOM 830 C C . TRP A 1 105 ? -5.059 -1.814 -18.214 1.00 96.06 105 TRP A C 1
ATOM 832 O O . TRP A 1 105 ? -5.423 -1.041 -17.324 1.00 96.06 105 TRP A O 1
ATOM 842 N N . ALA A 1 106 ? -5.205 -3.137 -18.117 1.00 97.56 106 ALA A N 1
ATOM 843 C CA . ALA A 1 106 ? -5.750 -3.782 -16.929 1.00 97.56 106 ALA A CA 1
ATOM 844 C C . ALA A 1 106 ? -4.885 -3.479 -15.697 1.00 97.56 106 ALA A C 1
ATOM 846 O O . ALA A 1 106 ? -5.410 -3.032 -14.678 1.00 97.56 106 ALA A O 1
ATOM 847 N N . HIS A 1 107 ? -3.565 -3.634 -15.816 1.00 97.12 107 HIS A N 1
ATOM 848 C CA . HIS A 1 107 ? -2.610 -3.347 -14.750 1.00 97.12 107 HIS A CA 1
ATOM 849 C C . HIS A 1 107 ? -2.708 -1.896 -14.262 1.00 97.12 107 HIS A C 1
ATOM 851 O O . HIS A 1 107 ? -2.892 -1.648 -13.068 1.00 97.12 107 HIS A O 1
ATOM 857 N N . MET A 1 108 ? -2.659 -0.934 -15.190 1.00 95.62 108 MET A N 1
ATOM 858 C CA . MET A 1 108 ? -2.761 0.495 -14.877 1.00 95.62 108 MET A CA 1
ATOM 859 C C . MET A 1 108 ? -4.104 0.840 -14.224 1.00 95.62 108 MET A C 1
ATOM 861 O O . MET A 1 108 ? -4.144 1.588 -13.249 1.00 95.62 108 MET A O 1
ATOM 865 N N . THR A 1 109 ? -5.204 0.267 -14.720 1.00 97.06 109 THR A N 1
ATOM 866 C CA . THR A 1 109 ? -6.549 0.512 -14.178 1.00 97.06 109 THR A CA 1
ATOM 867 C C . THR A 1 109 ? -6.683 -0.034 -12.757 1.00 97.06 109 THR A C 1
ATOM 869 O O . THR A 1 109 ? -7.215 0.650 -11.882 1.00 97.06 109 THR A O 1
ATOM 872 N N . LEU A 1 110 ? -6.171 -1.242 -12.500 1.00 98.25 110 LEU A N 1
ATOM 873 C CA . LEU A 1 110 ? -6.167 -1.845 -11.166 1.00 98.25 110 LEU A CA 1
ATOM 874 C C . LEU A 1 110 ? -5.286 -1.051 -10.192 1.00 98.25 110 LEU A C 1
ATOM 876 O O . LEU A 1 110 ? -5.704 -0.812 -9.058 1.00 98.25 110 LEU A O 1
ATOM 880 N N . GLY A 1 111 ? -4.114 -0.592 -10.641 1.00 97.50 111 GLY A N 1
ATOM 881 C CA . GLY A 1 111 ? -3.229 0.292 -9.876 1.00 97.50 111 GLY A CA 1
ATOM 882 C C . GLY A 1 111 ? -3.898 1.619 -9.514 1.00 97.50 111 GLY A C 1
ATOM 883 O O . GLY A 1 111 ? -3.931 2.000 -8.343 1.00 97.50 111 GLY A O 1
ATOM 884 N N . ALA A 1 112 ? -4.520 2.284 -10.488 1.00 97.06 112 ALA A N 1
ATOM 885 C CA . ALA A 1 112 ? -5.255 3.526 -10.261 1.00 97.06 112 ALA A CA 1
ATOM 886 C C . ALA A 1 112 ? -6.430 3.327 -9.287 1.00 97.06 112 ALA A C 1
ATOM 888 O O . ALA A 1 112 ? -6.594 4.103 -8.343 1.00 97.06 112 ALA A O 1
ATOM 889 N N . ALA A 1 113 ? -7.216 2.259 -9.463 1.00 98.50 113 ALA A N 1
ATOM 890 C CA . ALA A 1 113 ? -8.314 1.921 -8.559 1.00 98.50 113 ALA A CA 1
ATOM 891 C C . ALA A 1 113 ? -7.820 1.659 -7.126 1.00 98.50 113 ALA A C 1
ATOM 893 O O . ALA A 1 113 ? -8.443 2.124 -6.168 1.00 98.50 113 ALA A O 1
ATOM 894 N N . LEU A 1 114 ? -6.685 0.968 -6.971 1.00 98.56 114 LEU A N 1
ATOM 895 C CA . LEU A 1 114 ? -6.061 0.723 -5.672 1.00 98.56 114 LEU A CA 1
ATOM 896 C C . LEU A 1 114 ? -5.699 2.040 -4.973 1.00 98.56 114 LEU A C 1
ATOM 898 O O . LEU A 1 114 ? -6.095 2.236 -3.823 1.00 98.56 114 LEU A O 1
ATOM 902 N N . PHE A 1 115 ? -5.031 2.962 -5.672 1.00 98.44 115 PHE A N 1
ATOM 903 C CA . PHE A 1 115 ? -4.655 4.272 -5.124 1.00 98.44 115 PHE A CA 1
ATOM 904 C C . PHE A 1 115 ? -5.888 5.086 -4.712 1.00 98.44 115 PHE A C 1
ATOM 906 O O . PHE A 1 115 ? -5.931 5.643 -3.614 1.00 98.44 115 PHE A O 1
ATOM 913 N N . VAL A 1 116 ? -6.927 5.114 -5.553 1.00 98.62 116 VAL A N 1
ATOM 914 C CA . VAL A 1 116 ? -8.175 5.834 -5.253 1.00 98.62 116 VAL A CA 1
ATOM 915 C C . VAL A 1 116 ? -8.853 5.271 -4.006 1.00 98.62 116 VAL A C 1
ATOM 917 O O . VAL A 1 116 ? -9.239 6.042 -3.126 1.00 98.62 116 VAL A O 1
ATOM 920 N N . ILE A 1 117 ? -8.970 3.944 -3.885 1.00 98.56 117 ILE A N 1
ATOM 921 C CA . ILE A 1 117 ? -9.575 3.314 -2.702 1.00 98.56 117 ILE A CA 1
ATOM 922 C C . ILE A 1 117 ? -8.744 3.603 -1.450 1.00 98.56 117 ILE A C 1
ATOM 924 O O . ILE A 1 117 ? -9.309 3.986 -0.426 1.00 98.56 117 ILE A O 1
ATOM 928 N N . GLN A 1 118 ? -7.419 3.467 -1.515 1.00 98.75 118 GLN A N 1
ATOM 929 C CA . GLN A 1 118 ? -6.530 3.735 -0.380 1.00 98.75 118 GLN A CA 1
ATOM 930 C C . GLN A 1 118 ? -6.637 5.192 0.102 1.00 98.75 118 GLN A C 1
ATOM 932 O O . GLN A 1 118 ? -6.772 5.443 1.306 1.00 98.75 118 GLN A O 1
ATOM 937 N N . LEU A 1 119 ? -6.675 6.152 -0.827 1.00 98.75 119 LEU A N 1
ATOM 938 C CA . LEU A 1 119 ? -6.848 7.567 -0.506 1.00 98.75 119 LEU A CA 1
ATOM 939 C C . LEU A 1 119 ? -8.247 7.857 0.060 1.00 98.75 119 LEU A C 1
ATOM 941 O O . LEU A 1 119 ? -8.375 8.539 1.079 1.00 98.75 119 LEU A O 1
ATOM 945 N N . ALA A 1 120 ? -9.300 7.305 -0.550 1.00 98.56 120 ALA A N 1
ATOM 946 C CA . ALA A 1 120 ? -10.675 7.474 -0.086 1.00 98.56 120 ALA A CA 1
ATOM 947 C C . ALA A 1 120 ? -10.869 6.916 1.331 1.00 98.56 120 ALA A C 1
ATOM 949 O O . ALA A 1 120 ? -11.454 7.587 2.184 1.00 98.56 120 ALA A O 1
ATOM 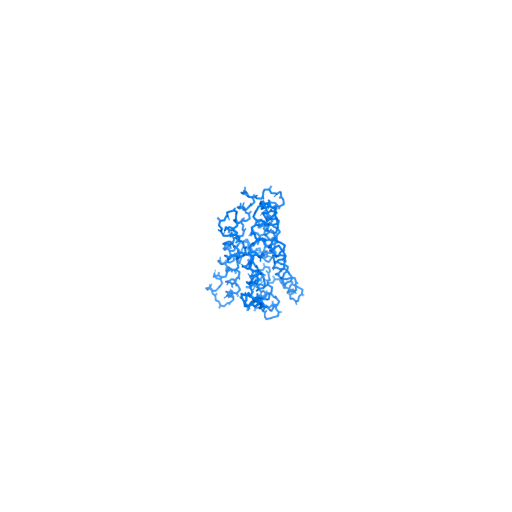950 N N . VAL A 1 121 ? -10.324 5.728 1.612 1.00 98.56 121 VAL A N 1
ATOM 951 C CA . VAL A 1 121 ? -10.341 5.109 2.946 1.00 98.56 121 VAL A CA 1
ATOM 952 C C . VAL A 1 121 ? -9.573 5.965 3.946 1.00 98.56 121 VAL A C 1
ATOM 954 O O . VAL A 1 121 ? -10.081 6.210 5.041 1.00 98.56 121 VAL A O 1
ATOM 957 N N . SER A 1 122 ? -8.396 6.470 3.567 1.0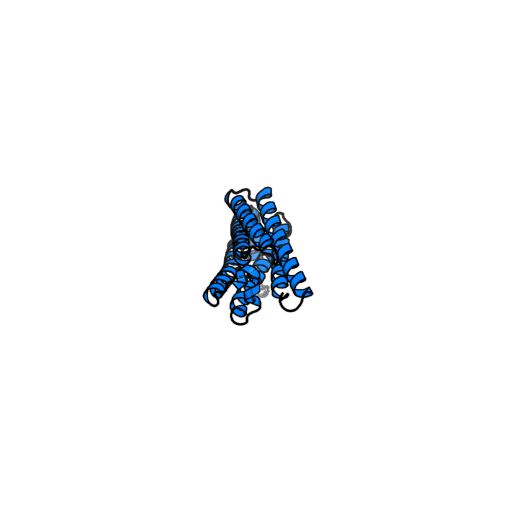0 98.62 122 SER A N 1
ATOM 958 C CA . SER A 1 122 ? -7.587 7.364 4.402 1.00 98.62 122 SER A CA 1
ATOM 959 C C . SER A 1 122 ? -8.334 8.637 4.795 1.00 98.62 122 SER A C 1
ATOM 961 O O . SER A 1 122 ? -8.370 8.998 5.975 1.00 98.62 122 SER A O 1
ATOM 963 N N . ILE A 1 123 ? -8.975 9.300 3.831 1.00 98.62 123 ILE A N 1
ATOM 964 C CA . ILE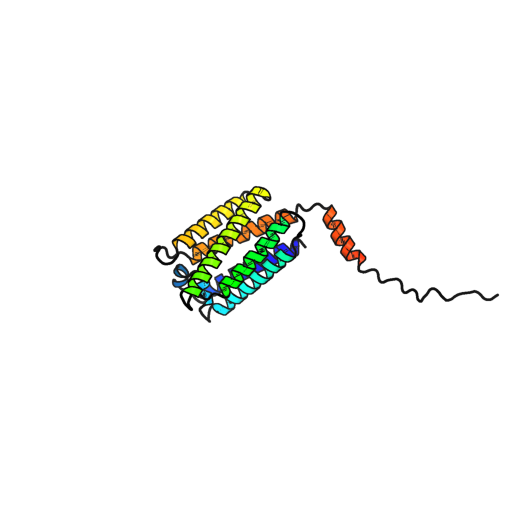 A 1 123 ? -9.768 10.513 4.068 1.00 98.62 123 ILE A CA 1
ATOM 965 C C . ILE A 1 123 ? -11.000 10.184 4.913 1.00 98.62 123 ILE A C 1
ATOM 967 O O . ILE A 1 123 ? -11.292 10.882 5.890 1.00 98.62 123 ILE A O 1
ATOM 971 N N . TRP A 1 124 ? -11.722 9.116 4.574 1.00 98.44 124 TRP A N 1
ATOM 972 C CA . TRP A 1 124 ? -12.936 8.707 5.276 1.00 98.44 124 TRP A CA 1
ATOM 973 C C . TRP A 1 124 ? -12.658 8.368 6.743 1.00 98.44 124 TRP A C 1
ATOM 975 O O . TRP A 1 124 ? -13.310 8.928 7.630 1.00 98.44 124 TRP A O 1
ATOM 985 N N . ILE A 1 125 ? -11.662 7.520 7.026 1.00 98.00 125 ILE A N 1
ATOM 986 C CA . ILE A 1 125 ? -11.360 7.117 8.403 1.00 98.00 125 ILE A CA 1
ATOM 987 C C . ILE A 1 125 ? -10.867 8.300 9.240 1.00 98.00 125 ILE A C 1
ATOM 989 O O . ILE A 1 125 ? -11.290 8.470 10.386 1.00 98.00 125 ILE A O 1
ATOM 993 N N . THR A 1 126 ? -10.046 9.168 8.649 1.00 98.00 126 THR A N 1
ATOM 994 C CA . THR A 1 126 ? -9.487 10.339 9.334 1.00 98.00 126 THR A CA 1
ATOM 995 C C . THR A 1 126 ? -10.556 11.384 9.630 1.00 98.00 126 THR A C 1
ATOM 997 O O . THR A 1 126 ? -10.640 11.895 10.745 1.00 98.00 126 THR A O 1
ATOM 1000 N N . SER A 1 127 ? -11.418 11.684 8.657 1.00 97.50 127 SER A N 1
ATOM 1001 C CA . SER A 1 127 ? -12.444 12.725 8.793 1.00 97.50 127 SER A CA 1
ATOM 1002 C C . SER A 1 127 ? -13.603 12.322 9.709 1.00 97.50 127 SER A C 1
ATOM 1004 O O . SER A 1 127 ? -14.175 13.186 10.387 1.00 97.50 127 SER A O 1
ATOM 1006 N N . ARG A 1 128 ? -13.959 11.032 9.751 1.00 96.25 128 ARG A N 1
ATOM 1007 C CA . ARG A 1 128 ? -15.134 10.542 10.487 1.00 96.25 128 ARG A CA 1
ATOM 1008 C C . ARG A 1 128 ? -14.812 9.912 11.837 1.00 96.25 128 ARG A C 1
ATOM 1010 O O . ARG A 1 128 ? -15.625 10.063 12.741 1.00 96.25 128 ARG A O 1
ATOM 1017 N N . TRP A 1 129 ? -13.663 9.253 11.989 1.00 95.44 129 TRP A N 1
ATOM 1018 C CA . TRP A 1 129 ? -13.420 8.383 13.147 1.00 95.44 129 TRP A CA 1
ATOM 1019 C C . TRP A 1 129 ? -12.133 8.700 13.913 1.00 95.44 129 TRP A C 1
ATOM 1021 O O . TRP A 1 129 ? -12.133 8.655 15.140 1.00 95.44 129 TRP A O 1
ATOM 1031 N N . VAL A 1 130 ? -11.036 9.037 13.224 1.00 94.56 130 VAL A N 1
ATOM 1032 C CA . VAL A 1 130 ? -9.712 9.216 13.848 1.00 94.56 130 VAL A CA 1
ATOM 1033 C C . VAL A 1 130 ? -9.062 10.530 13.401 1.00 94.56 130 VAL A C 1
ATOM 1035 O O . VAL A 1 130 ? -8.172 10.559 12.550 1.00 94.56 130 VAL A O 1
ATOM 1038 N N . ARG A 1 131 ? -9.498 11.642 14.005 1.00 93.69 131 ARG A N 1
ATOM 1039 C CA . ARG A 1 131 ? -9.036 13.007 13.686 1.00 93.69 131 ARG A CA 1
ATOM 1040 C C . ARG A 1 131 ? -7.722 13.357 14.387 1.00 93.69 131 ARG A C 1
ATOM 1042 O O . ARG A 1 131 ? -7.702 14.145 15.327 1.00 93.69 131 ARG A O 1
ATOM 1049 N N . VAL A 1 132 ? -6.620 12.763 13.940 1.00 95.25 132 VAL A N 1
ATOM 1050 C CA . VAL A 1 132 ? -5.282 13.014 14.504 1.00 95.25 132 VAL A CA 1
ATOM 1051 C C . VAL A 1 132 ? -4.393 13.674 13.454 1.00 95.25 132 VAL A C 1
ATOM 1053 O O . VAL A 1 132 ? -4.421 13.276 12.293 1.00 95.25 132 VAL A O 1
ATOM 1056 N N . GLY A 1 133 ? -3.584 14.659 13.862 1.00 96.25 133 GLY A N 1
ATOM 1057 C CA . GLY A 1 133 ? -2.714 15.423 12.957 1.00 96.25 133 GLY A CA 1
ATOM 1058 C C . GLY A 1 133 ? -1.819 14.547 12.074 1.00 96.25 133 GLY A C 1
ATOM 1059 O O . GLY A 1 133 ? -1.741 14.782 10.875 1.00 96.25 133 GLY A O 1
ATOM 1060 N N . ILE A 1 134 ? -1.245 13.471 12.630 1.00 97.06 134 ILE A N 1
ATOM 1061 C CA . ILE A 1 134 ? -0.414 12.527 11.864 1.00 97.06 134 ILE A CA 1
ATOM 1062 C C . ILE A 1 134 ? -1.158 11.910 10.672 1.00 97.06 134 ILE A C 1
ATOM 1064 O O . ILE A 1 134 ? -0.571 11.750 9.607 1.00 97.06 134 ILE A O 1
ATOM 1068 N N . ASN A 1 135 ? -2.453 11.613 10.810 1.00 98.00 135 ASN A N 1
ATOM 1069 C CA . ASN A 1 135 ? -3.235 11.028 9.724 1.00 98.00 135 ASN A CA 1
ATOM 1070 C C . ASN A 1 135 ? -3.443 12.045 8.592 1.00 98.00 135 ASN A C 1
ATOM 1072 O O . ASN A 1 135 ? -3.324 11.691 7.425 1.00 98.00 135 ASN A O 1
ATOM 1076 N N . TRP A 1 136 ? -3.678 13.320 8.916 1.00 98.25 136 TRP A N 1
ATOM 1077 C CA . TRP A 1 136 ? -3.748 1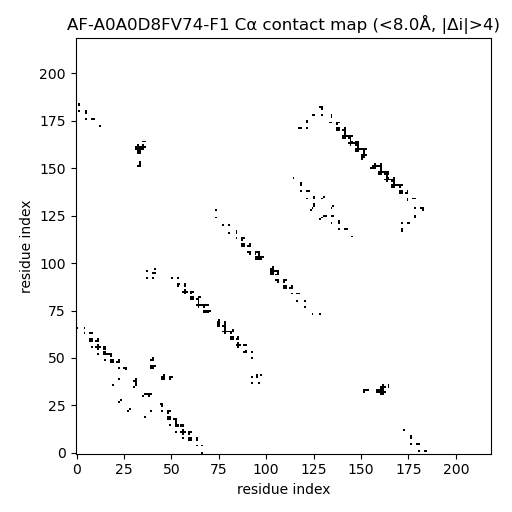4.377 7.903 1.00 98.25 136 TRP A CA 1
ATOM 1078 C C . TRP A 1 136 ? -2.417 14.562 7.173 1.00 98.25 136 TRP A C 1
ATOM 1080 O O . TRP A 1 136 ? -2.408 14.633 5.945 1.00 98.25 136 TRP A O 1
ATOM 1090 N N . SER A 1 137 ? -1.293 14.542 7.895 1.00 98.50 137 SER A N 1
ATOM 1091 C CA . SER A 1 137 ? 0.033 14.567 7.271 1.00 98.50 137 SER A CA 1
ATOM 1092 C C . SER A 1 137 ? 0.233 13.382 6.324 1.00 98.50 137 SER A C 1
ATOM 1094 O O . SER A 1 137 ? 0.709 13.563 5.209 1.00 98.50 137 SER A O 1
ATOM 1096 N N . MET A 1 138 ? -0.184 12.176 6.716 1.00 98.62 138 MET A N 1
ATOM 1097 C CA . MET A 1 138 ? -0.077 10.990 5.861 1.00 98.62 138 MET A CA 1
ATOM 1098 C C . MET A 1 138 ? -1.021 11.012 4.646 1.00 98.62 138 MET A C 1
ATOM 1100 O O . MET A 1 138 ? -0.712 10.390 3.630 1.00 98.62 138 MET A O 1
ATOM 1104 N N . ILE A 1 139 ? -2.147 11.733 4.702 1.00 98.69 139 ILE A N 1
ATOM 1105 C CA . ILE A 1 139 ? -2.978 12.011 3.515 1.00 98.69 139 ILE A CA 1
ATOM 1106 C C . ILE A 1 139 ? -2.228 12.935 2.551 1.00 98.69 139 ILE A C 1
ATOM 1108 O O . ILE A 1 139 ? -2.230 12.682 1.351 1.00 98.69 139 ILE A O 1
ATOM 1112 N N . ILE A 1 140 ? -1.551 13.971 3.055 1.00 98.56 140 ILE A N 1
ATOM 1113 C CA . ILE A 1 140 ? -0.729 14.860 2.217 1.00 98.56 140 ILE A CA 1
ATOM 1114 C C . ILE A 1 140 ? 0.407 14.068 1.559 1.00 98.56 140 ILE A C 1
ATOM 1116 O O . ILE A 1 140 ? 0.624 14.205 0.359 1.00 98.56 140 ILE A O 1
ATOM 1120 N N . VAL A 1 141 ? 1.081 13.193 2.312 1.00 98.62 141 VAL A N 1
ATOM 1121 C CA . VAL A 1 141 ? 2.112 12.288 1.774 1.00 98.62 141 VAL A CA 1
ATOM 1122 C C . VAL A 1 141 ? 1.543 11.413 0.651 1.00 98.62 141 VAL A C 1
ATOM 1124 O O . VAL A 1 141 ? 2.143 11.341 -0.419 1.00 98.62 141 VAL A O 1
ATOM 1127 N N . GLN A 1 142 ? 0.360 10.818 0.844 1.00 98.62 142 GLN A N 1
ATOM 1128 C CA . GLN A 1 142 ? -0.333 10.076 -0.216 1.00 98.62 142 GLN A CA 1
ATOM 1129 C C . GLN A 1 142 ? -0.626 10.951 -1.438 1.00 98.62 142 GLN A C 1
ATOM 1131 O O . GLN A 1 142 ? -0.325 10.547 -2.553 1.00 98.62 142 GLN A O 1
ATOM 1136 N N . LEU A 1 143 ? -1.158 12.161 -1.260 1.00 98.44 143 LEU A N 1
ATOM 1137 C CA . LEU A 1 143 ? -1.444 13.066 -2.378 1.00 98.44 143 LEU A CA 1
ATOM 1138 C C . LEU A 1 143 ? -0.181 13.410 -3.172 1.00 98.44 143 LEU A C 1
ATOM 1140 O O . LEU A 1 143 ? -0.201 13.330 -4.395 1.00 98.44 143 LEU A O 1
ATOM 1144 N N . VAL A 1 144 ? 0.924 13.728 -2.494 1.00 98.31 144 VAL A N 1
ATOM 1145 C CA . VAL A 1 144 ? 2.210 14.008 -3.149 1.00 98.31 144 VAL A CA 1
ATOM 1146 C C . VAL A 1 144 ? 2.703 12.783 -3.921 1.00 98.31 144 VAL A C 1
ATOM 1148 O O . VAL A 1 144 ? 3.022 12.904 -5.101 1.00 98.31 144 VAL A O 1
ATOM 1151 N N . GLY A 1 145 ? 2.712 11.600 -3.298 1.00 98.25 145 GLY A N 1
ATOM 1152 C CA . GLY A 1 145 ? 3.121 10.360 -3.964 1.00 98.25 145 GLY A CA 1
ATOM 1153 C C . GLY A 1 145 ? 2.240 10.009 -5.167 1.00 98.25 145 GLY A C 1
ATOM 1154 O O . GLY A 1 145 ? 2.745 9.653 -6.227 1.00 98.25 145 GLY A O 1
ATOM 1155 N N . GLY A 1 146 ? 0.925 10.189 -5.038 1.00 97.56 146 GLY A N 1
ATOM 1156 C CA . GLY A 1 146 ? -0.045 9.926 -6.100 1.00 97.56 146 GLY A CA 1
ATOM 1157 C C . GLY A 1 146 ? 0.075 10.902 -7.267 1.00 97.56 146 GLY A C 1
ATOM 1158 O O . GLY A 1 146 ? 0.016 10.479 -8.416 1.00 97.56 146 GLY A O 1
ATOM 1159 N N . ILE A 1 147 ? 0.310 12.188 -6.989 1.00 96.56 147 ILE A N 1
ATOM 1160 C CA . ILE A 1 147 ? 0.594 13.204 -8.012 1.00 96.56 147 ILE A CA 1
ATOM 1161 C C . ILE A 1 147 ? 1.886 12.850 -8.753 1.00 96.56 147 ILE A C 1
ATOM 1163 O O . ILE A 1 147 ? 1.887 12.834 -9.982 1.00 96.56 147 ILE A O 1
ATOM 1167 N N . LEU A 1 148 ? 2.960 12.514 -8.029 1.00 96.44 148 LEU A N 1
ATOM 1168 C CA . LEU A 1 148 ? 4.221 12.088 -8.641 1.00 96.44 148 LEU A CA 1
ATOM 1169 C C . LEU A 1 148 ? 4.027 10.860 -9.535 1.00 96.44 148 LEU A C 1
ATOM 1171 O O . LEU A 1 148 ? 4.491 10.870 -10.671 1.00 96.44 148 LEU A O 1
ATOM 1175 N N . ALA A 1 149 ? 3.307 9.841 -9.062 1.00 95.56 149 ALA A N 1
ATOM 1176 C CA . ALA A 1 149 ? 3.026 8.636 -9.837 1.00 95.56 149 ALA A CA 1
ATOM 1177 C C . ALA A 1 149 ? 2.179 8.938 -11.087 1.00 95.56 149 ALA A C 1
ATOM 1179 O O . ALA A 1 149 ? 2.533 8.529 -12.188 1.00 95.56 149 ALA A O 1
ATOM 1180 N N . MET A 1 150 ? 1.105 9.720 -10.946 1.00 94.06 150 MET A N 1
ATOM 1181 C CA . MET A 1 150 ? 0.214 10.092 -12.051 1.00 94.06 150 MET A CA 1
ATOM 1182 C C . MET A 1 150 ? 0.947 10.875 -13.148 1.00 94.06 150 MET A C 1
ATOM 1184 O O . MET A 1 150 ? 0.812 10.564 -14.331 1.00 94.06 150 MET A O 1
ATOM 1188 N N . PHE A 1 151 ? 1.757 11.866 -12.772 1.00 94.06 151 PHE A N 1
ATOM 1189 C CA . PHE A 1 151 ? 2.563 12.618 -13.735 1.00 94.06 151 PHE A CA 1
ATOM 1190 C C . PHE A 1 151 ? 3.797 11.854 -14.224 1.00 94.06 151 PHE A C 1
ATOM 1192 O O . PHE A 1 151 ? 4.453 12.327 -15.143 1.00 94.06 151 PHE A O 1
ATOM 1199 N N . SER A 1 152 ? 4.095 10.681 -13.659 1.00 92.69 152 SER A N 1
ATOM 1200 C CA . SER A 1 152 ? 5.156 9.794 -14.149 1.00 92.69 152 SER A CA 1
ATOM 1201 C C . SER A 1 152 ? 4.648 8.656 -15.031 1.00 92.69 152 SER A C 1
ATOM 1203 O O . SER A 1 152 ? 5.415 7.761 -15.380 1.00 92.69 152 SER A O 1
ATOM 1205 N N . LEU A 1 153 ? 3.360 8.667 -15.392 1.00 86.12 153 LEU A N 1
ATOM 1206 C CA . LEU A 1 153 ? 2.848 7.753 -16.407 1.00 86.12 153 LEU A CA 1
ATOM 1207 C C . LEU A 1 153 ? 3.582 7.980 -17.743 1.00 86.12 153 LEU A C 1
ATOM 1209 O O . LEU A 1 153 ? 4.003 9.113 -18.020 1.00 86.12 153 LEU A O 1
ATOM 1213 N N . PRO A 1 154 ? 3.732 6.922 -18.567 1.00 70.31 154 PRO A N 1
ATOM 1214 C CA . PRO A 1 154 ? 4.360 7.027 -19.879 1.00 70.31 154 PRO A CA 1
ATOM 1215 C C . PRO A 1 154 ? 3.748 8.201 -20.652 1.00 70.31 154 PRO A C 1
ATOM 1217 O O . PRO A 1 154 ? 2.536 8.378 -20.610 1.00 70.31 154 PRO A O 1
ATOM 1220 N N . ASP A 1 155 ? 4.597 9.009 -21.292 1.00 72.69 155 ASP A N 1
ATOM 1221 C CA . ASP A 1 155 ? 4.276 10.218 -22.081 1.00 72.69 155 ASP A CA 1
ATOM 1222 C C . ASP A 1 155 ? 4.312 11.570 -21.340 1.00 72.69 155 ASP A C 1
ATOM 1224 O O . ASP A 1 155 ? 4.412 12.610 -21.991 1.00 72.69 155 ASP A O 1
ATOM 1228 N N . ASN A 1 156 ? 4.350 11.600 -20.004 1.00 77.38 156 ASN A N 1
ATOM 1229 C CA . ASN A 1 156 ? 4.363 12.866 -19.247 1.00 77.38 156 ASN A CA 1
ATOM 1230 C C . ASN A 1 156 ? 5.771 13.437 -18.959 1.00 77.38 156 ASN A C 1
ATOM 1232 O O . ASN A 1 156 ? 5.904 14.526 -18.401 1.00 77.38 156 ASN A O 1
ATOM 1236 N N . GLY A 1 157 ? 6.836 12.717 -19.332 1.00 80.19 157 GLY A N 1
ATOM 1237 C CA . GLY A 1 157 ? 8.230 13.185 -19.265 1.00 80.19 157 GLY A CA 1
ATOM 1238 C C . GLY A 1 157 ? 8.873 13.211 -17.869 1.00 80.19 157 GLY A C 1
ATOM 1239 O O . GLY A 1 157 ? 10.072 13.474 -17.766 1.00 80.19 157 GLY A O 1
ATOM 1240 N N . ILE A 1 158 ? 8.123 12.917 -16.802 1.00 88.88 158 ILE A N 1
ATOM 1241 C CA . ILE A 1 158 ? 8.655 12.780 -15.440 1.00 88.88 158 ILE A CA 1
ATOM 1242 C C . ILE A 1 158 ? 8.935 11.301 -15.165 1.00 88.88 158 ILE A C 1
ATOM 1244 O O . ILE A 1 158 ? 8.041 10.471 -15.217 1.00 88.88 158 ILE A O 1
ATOM 1248 N N . ASN A 1 159 ? 10.179 10.964 -14.831 1.00 93.69 159 ASN A N 1
ATOM 1249 C CA . ASN A 1 159 ? 10.571 9.594 -14.494 1.00 93.69 159 ASN A CA 1
ATOM 1250 C C . ASN A 1 159 ? 10.692 9.470 -12.971 1.00 93.69 159 ASN A C 1
ATOM 1252 O O . ASN A 1 159 ? 11.802 9.421 -12.441 1.00 93.69 159 ASN A O 1
ATOM 1256 N N . LEU A 1 160 ? 9.567 9.510 -12.252 1.00 96.12 160 LEU A N 1
ATOM 1257 C CA . LEU A 1 160 ? 9.510 9.374 -10.789 1.00 96.12 160 LEU A CA 1
ATOM 1258 C C . LEU A 1 160 ? 8.384 8.426 -10.339 1.00 96.12 160 LEU A C 1
ATOM 1260 O O . LEU A 1 160 ? 7.862 8.572 -9.230 1.00 96.12 160 LEU A O 1
ATOM 1264 N N . LEU A 1 161 ? 8.027 7.433 -11.165 1.00 95.88 161 LEU A N 1
ATOM 1265 C CA . LEU A 1 161 ? 6.904 6.537 -10.880 1.00 95.88 161 LEU A CA 1
ATOM 1266 C C . LEU A 1 161 ? 7.142 5.721 -9.602 1.00 95.88 161 LEU A C 1
ATOM 1268 O O . LEU A 1 161 ? 6.363 5.836 -8.659 1.00 95.88 161 LEU A O 1
ATOM 1272 N N . MET A 1 162 ? 8.259 4.986 -9.511 1.00 96.06 162 MET A N 1
ATOM 1273 C CA . MET A 1 162 ? 8.590 4.199 -8.312 1.00 96.06 162 MET A CA 1
ATOM 1274 C C . MET A 1 162 ? 8.679 5.056 -7.031 1.00 96.06 162 MET A C 1
ATOM 1276 O O . MET A 1 162 ? 8.053 4.679 -6.038 1.00 96.06 162 MET A O 1
ATOM 1280 N N . PRO A 1 163 ? 9.392 6.204 -6.994 1.00 97.44 163 PRO A N 1
ATOM 1281 C CA . PRO A 1 163 ? 9.362 7.090 -5.830 1.00 97.44 163 PRO A CA 1
ATOM 1282 C C . PRO A 1 163 ? 7.948 7.537 -5.442 1.00 97.44 163 PRO A C 1
ATOM 1284 O O . PRO A 1 163 ? 7.604 7.492 -4.261 1.00 97.44 163 PRO A O 1
ATOM 1287 N N . GLY A 1 164 ? 7.118 7.925 -6.416 1.00 97.94 164 GLY A N 1
ATOM 1288 C CA . GLY A 1 164 ? 5.728 8.317 -6.177 1.00 97.94 164 GLY A CA 1
ATOM 1289 C C . GLY A 1 164 ? 4.904 7.193 -5.545 1.00 97.94 164 GLY A C 1
ATOM 1290 O O . GLY A 1 164 ? 4.235 7.408 -4.530 1.00 97.94 164 GLY A O 1
ATOM 1291 N N . GLU A 1 165 ? 5.020 5.977 -6.080 1.00 97.94 165 GLU A N 1
ATOM 1292 C CA . GLU A 1 165 ? 4.348 4.789 -5.547 1.00 97.94 165 GLU A CA 1
ATOM 1293 C C . GLU A 1 165 ? 4.803 4.458 -4.119 1.00 97.94 165 GLU A C 1
ATOM 1295 O O . GLU A 1 165 ? 3.963 4.230 -3.247 1.00 97.94 165 GLU A O 1
ATOM 1300 N N . ILE A 1 166 ? 6.110 4.487 -3.839 1.00 98.31 166 ILE A N 1
ATOM 1301 C CA . ILE A 1 166 ? 6.652 4.215 -2.497 1.00 98.31 166 ILE A CA 1
ATOM 1302 C C . ILE A 1 166 ? 6.165 5.256 -1.488 1.00 98.31 166 ILE A C 1
ATOM 1304 O O . ILE A 1 166 ? 5.706 4.887 -0.406 1.00 98.31 166 ILE A O 1
ATOM 1308 N N . ILE A 1 167 ? 6.228 6.545 -1.838 1.00 98.62 167 ILE A N 1
ATOM 1309 C CA . ILE A 1 167 ? 5.749 7.642 -0.984 1.00 98.62 167 ILE A CA 1
ATOM 1310 C C . ILE A 1 167 ? 4.259 7.452 -0.679 1.00 98.62 167 ILE A C 1
ATOM 1312 O O . ILE A 1 167 ? 3.852 7.544 0.484 1.00 98.62 167 ILE A O 1
ATOM 1316 N N . PHE A 1 168 ? 3.456 7.130 -1.698 1.00 98.69 168 PHE A N 1
ATOM 1317 C CA . PHE A 1 168 ? 2.028 6.878 -1.530 1.00 98.69 168 PHE A CA 1
ATOM 1318 C C . PHE A 1 168 ? 1.772 5.717 -0.563 1.00 98.69 168 PHE A C 1
ATOM 1320 O O . PHE A 1 168 ? 1.064 5.877 0.437 1.00 98.69 168 PHE A O 1
ATOM 1327 N N . GLN A 1 169 ? 2.376 4.554 -0.828 1.00 98.50 169 GLN A N 1
ATOM 1328 C CA . GLN A 1 169 ? 2.157 3.351 -0.023 1.00 98.50 169 GLN A CA 1
ATOM 1329 C C . GLN A 1 169 ? 2.658 3.530 1.414 1.00 98.50 169 GLN A C 1
ATOM 1331 O O . GLN A 1 169 ? 2.022 3.044 2.350 1.00 98.50 169 GLN A O 1
ATOM 1336 N N . PHE A 1 170 ? 3.755 4.264 1.616 1.00 98.56 170 PHE A N 1
ATOM 1337 C CA . PHE A 1 170 ? 4.273 4.566 2.948 1.00 98.56 170 PHE A CA 1
ATOM 1338 C C . PHE A 1 170 ? 3.289 5.426 3.749 1.00 98.56 170 PHE A C 1
ATOM 1340 O O . PHE A 1 170 ? 2.951 5.084 4.886 1.00 98.56 170 PHE A O 1
ATOM 1347 N N . GLY A 1 171 ? 2.761 6.493 3.139 1.00 98.69 171 GLY A N 1
ATOM 1348 C CA . GLY A 1 171 ? 1.730 7.326 3.760 1.00 98.69 171 GLY A CA 1
ATOM 1349 C C . GLY A 1 171 ? 0.486 6.517 4.137 1.00 98.69 171 GLY A C 1
ATOM 1350 O O . GLY A 1 171 ? -0.001 6.610 5.267 1.00 98.69 171 GLY A O 1
ATOM 1351 N N . PHE A 1 172 ? 0.009 5.663 3.227 1.00 98.69 172 PHE A N 1
ATOM 1352 C CA . PHE A 1 172 ? -1.139 4.794 3.488 1.00 98.69 172 PHE A CA 1
ATOM 1353 C C . PHE A 1 172 ? -0.887 3.821 4.653 1.00 98.69 172 PHE A C 1
ATOM 1355 O O . PHE A 1 172 ? -1.708 3.732 5.569 1.00 98.69 172 PHE A O 1
ATOM 1362 N N . ALA A 1 173 ? 0.262 3.138 4.667 1.00 98.50 173 ALA A N 1
ATOM 1363 C CA . ALA A 1 173 ? 0.612 2.156 5.693 1.00 98.50 173 ALA A CA 1
ATOM 1364 C C . ALA A 1 173 ? 0.645 2.766 7.106 1.00 98.50 173 ALA A C 1
ATOM 1366 O O . ALA A 1 173 ? 0.029 2.233 8.035 1.00 98.50 173 ALA A O 1
ATOM 1367 N N . ILE A 1 174 ? 1.318 3.910 7.272 1.00 98.56 174 ILE A N 1
ATOM 1368 C CA . ILE A 1 174 ? 1.426 4.593 8.570 1.00 98.56 174 ILE A CA 1
ATOM 1369 C C . ILE A 1 174 ? 0.060 5.102 9.043 1.00 98.56 174 ILE A C 1
ATOM 1371 O O . ILE A 1 174 ? -0.296 4.916 10.213 1.00 98.56 174 ILE A O 1
ATOM 1375 N N . LEU A 1 175 ? -0.733 5.699 8.145 1.00 98.50 175 LEU A N 1
ATOM 1376 C CA . LEU A 1 175 ? -2.087 6.153 8.471 1.00 98.50 175 LEU A CA 1
ATOM 1377 C C . LEU A 1 175 ? -2.958 4.995 8.940 1.00 98.50 175 LEU A C 1
ATOM 1379 O O . LEU A 1 175 ? -3.691 5.130 9.928 1.00 98.50 175 LEU A O 1
ATOM 1383 N N . LEU A 1 176 ? -2.883 3.863 8.244 1.00 97.94 176 LEU A N 1
ATOM 1384 C CA . LEU A 1 176 ? -3.717 2.714 8.537 1.00 97.94 176 LEU A CA 1
ATOM 1385 C C . LEU A 1 176 ? -3.356 2.081 9.884 1.00 97.94 176 LEU A C 1
ATOM 1387 O O . LEU A 1 176 ? -4.253 1.820 10.689 1.00 97.94 176 LEU A O 1
ATOM 1391 N N . LEU A 1 177 ? -2.061 1.915 10.169 1.00 97.94 177 LEU A N 1
ATOM 1392 C CA . LEU A 1 177 ? -1.569 1.436 11.465 1.00 97.94 177 LEU A CA 1
ATOM 1393 C C . LEU A 1 177 ? -1.996 2.364 12.613 1.00 97.94 177 LEU A C 1
ATOM 1395 O O . LEU A 1 177 ? -2.527 1.896 13.624 1.00 97.94 177 LEU A O 1
ATOM 1399 N N . SER A 1 178 ? -1.824 3.679 12.440 1.00 97.44 178 SER A N 1
ATOM 1400 C CA . SER A 1 178 ? -2.246 4.698 13.414 1.00 97.44 178 SER A CA 1
ATOM 1401 C C . SER A 1 178 ? -3.754 4.641 13.675 1.00 97.44 178 SER A C 1
ATOM 1403 O O . SER A 1 178 ? -4.199 4.601 14.827 1.00 97.44 178 SER A O 1
ATOM 1405 N N . SER A 1 179 ? -4.551 4.592 12.605 1.00 97.00 179 SER A N 1
ATOM 1406 C CA . SER A 1 179 ? -6.012 4.611 12.688 1.00 97.00 179 SER A CA 1
ATOM 1407 C C . SER A 1 179 ? -6.557 3.337 13.318 1.00 97.00 179 SER A C 1
ATOM 1409 O O . SER A 1 179 ? -7.343 3.415 14.263 1.00 97.00 179 SER A O 1
ATOM 1411 N N . LEU A 1 180 ? -6.105 2.167 12.862 1.00 96.19 180 LEU A N 1
ATOM 1412 C CA . LEU A 1 180 ? -6.588 0.892 13.384 1.00 96.19 180 LEU A CA 1
ATOM 1413 C C . LEU A 1 180 ? -6.197 0.693 14.855 1.00 96.19 180 LEU A C 1
ATOM 1415 O O . LEU A 1 180 ? -7.026 0.248 15.648 1.00 96.19 180 LEU A O 1
ATOM 1419 N N . SER A 1 181 ? -4.981 1.088 15.248 1.00 95.69 181 SER A N 1
ATOM 1420 C CA . SER A 1 181 ? -4.528 1.008 16.645 1.00 95.69 181 SER A CA 1
ATOM 1421 C C . SER A 1 181 ? -5.442 1.797 17.591 1.00 95.69 181 SER A C 1
ATOM 1423 O O . SER A 1 181 ? -5.827 1.310 18.659 1.00 95.69 181 SER A O 1
ATOM 1425 N N . ARG A 1 182 ? -5.867 2.994 17.170 1.00 95.38 182 ARG A N 1
ATOM 1426 C CA . ARG A 1 182 ? -6.765 3.860 17.950 1.00 95.38 182 ARG A C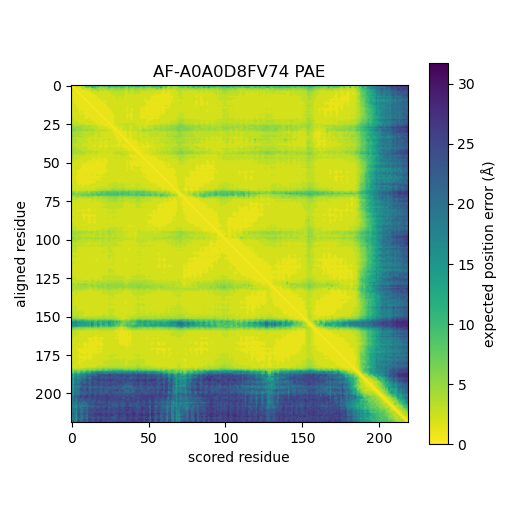A 1
ATOM 1427 C C . ARG A 1 182 ? -8.192 3.322 17.995 1.00 95.38 182 ARG A C 1
ATOM 1429 O O . ARG A 1 182 ? -8.777 3.271 19.073 1.00 95.38 182 ARG A O 1
ATOM 1436 N N . LEU A 1 183 ? -8.725 2.864 16.863 1.00 94.50 183 LEU A N 1
ATOM 1437 C CA . LEU A 1 183 ? -10.071 2.282 16.796 1.00 94.50 183 LEU A CA 1
ATOM 1438 C C . LEU A 1 183 ? -10.210 1.059 17.701 1.00 94.50 183 LEU A C 1
ATOM 1440 O O . LEU A 1 183 ? -11.161 0.968 18.468 1.00 94.50 183 LEU A O 1
ATOM 1444 N N . LEU A 1 184 ? -9.229 0.157 17.666 1.00 91.69 184 LEU A N 1
ATOM 1445 C CA . LEU A 1 184 ? -9.236 -1.052 18.490 1.00 91.69 184 LEU A CA 1
ATOM 1446 C C . LEU A 1 184 ? -8.964 -0.775 19.976 1.00 91.69 184 LEU A C 1
ATOM 1448 O O . LEU A 1 184 ? -9.199 -1.644 20.812 1.00 91.69 184 LEU A O 1
ATOM 1452 N N . THR A 1 185 ? -8.440 0.404 20.318 1.00 89.69 185 THR A N 1
ATOM 1453 C CA . THR A 1 185 ? -8.224 0.813 21.715 1.00 89.69 185 THR A CA 1
ATOM 1454 C C . THR A 1 185 ? -9.475 1.435 22.328 1.00 89.69 185 THR A C 1
ATOM 1456 O O . THR A 1 185 ? -9.695 1.277 23.523 1.00 89.69 185 THR A O 1
ATOM 1459 N N . ASN A 1 186 ? -10.320 2.073 21.517 1.00 84.56 186 ASN A N 1
ATOM 1460 C CA . ASN A 1 186 ? -11.544 2.737 21.971 1.00 84.56 186 ASN A CA 1
ATOM 1461 C C . ASN A 1 186 ? -12.773 1.809 22.030 1.00 84.56 186 ASN A C 1
ATOM 1463 O O . ASN A 1 186 ? -13.881 2.289 22.260 1.00 84.56 186 ASN A O 1
ATOM 1467 N N . LEU A 1 187 ? -12.604 0.498 21.821 1.00 76.88 187 LEU A N 1
ATOM 1468 C CA . LEU A 1 187 ? -13.690 -0.469 21.982 1.00 76.88 187 LEU A CA 1
ATOM 1469 C C . LEU A 1 187 ? -14.130 -0.528 23.461 1.00 76.88 187 LEU A C 1
ATOM 1471 O O . LEU A 1 187 ? -13.273 -0.713 24.332 1.00 76.88 187 LEU A O 1
ATOM 1475 N N . PRO A 1 188 ? -15.435 -0.377 23.773 1.00 67.12 188 PRO A N 1
ATOM 1476 C CA . PRO A 1 188 ? -15.934 -0.437 25.142 1.00 67.12 188 PRO A CA 1
ATOM 1477 C C . PRO A 1 188 ? -15.532 -1.744 25.839 1.00 67.12 188 PRO A C 1
ATOM 1479 O O . PRO A 1 188 ? -15.681 -2.832 25.283 1.00 67.12 188 PRO A O 1
ATOM 1482 N N . ILE A 1 189 ? -15.084 -1.643 27.095 1.00 61.56 189 ILE A N 1
ATOM 1483 C CA . ILE A 1 189 ? -14.621 -2.773 27.928 1.00 61.56 189 ILE A CA 1
ATOM 1484 C C . ILE A 1 189 ? -15.664 -3.913 27.997 1.00 61.56 189 ILE A C 1
ATOM 1486 O O . ILE A 1 189 ? -15.288 -5.078 28.110 1.00 61.56 189 ILE A O 1
ATOM 1490 N N . GLY A 1 190 ? -16.958 -3.602 27.848 1.00 56.72 190 GLY A N 1
ATOM 1491 C CA . GLY A 1 190 ? -18.057 -4.576 27.865 1.00 56.72 190 GLY A CA 1
ATOM 1492 C C . GLY A 1 190 ? -18.035 -5.619 26.736 1.00 56.72 190 GLY A C 1
ATOM 1493 O O . GLY A 1 190 ? -18.364 -6.772 26.994 1.00 56.72 190 GLY A O 1
ATOM 1494 N N . GLN A 1 191 ? -17.576 -5.280 25.524 1.00 56.97 191 GLN A N 1
ATOM 1495 C CA . GLN A 1 191 ? -17.420 -6.270 24.438 1.00 56.97 191 GLN A CA 1
ATOM 1496 C C . GLN A 1 191 ? -16.247 -7.230 24.706 1.00 56.97 191 GLN A C 1
ATOM 1498 O O . GLN A 1 191 ? -16.288 -8.396 24.326 1.00 56.97 191 GLN A O 1
ATOM 1503 N N . ARG A 1 192 ? -15.229 -6.777 25.450 1.00 57.28 192 ARG A N 1
ATOM 1504 C CA . ARG A 1 192 ? -14.064 -7.592 25.832 1.00 57.28 192 ARG A CA 1
ATOM 1505 C C . ARG A 1 192 ? -14.422 -8.730 26.788 1.00 57.28 192 ARG A C 1
ATOM 1507 O O . ARG A 1 192 ? -13.790 -9.778 26.744 1.00 57.28 192 ARG A O 1
ATOM 1514 N N . ALA A 1 193 ? -15.414 -8.516 27.651 1.00 56.84 193 ALA A N 1
ATOM 1515 C CA . ALA A 1 193 ? -15.895 -9.533 28.581 1.00 56.84 193 ALA A CA 1
ATOM 1516 C C . ALA A 1 193 ? -16.740 -10.612 27.880 1.00 56.84 193 ALA A C 1
ATOM 1518 O O . ALA A 1 193 ? -16.697 -11.765 28.299 1.00 56.84 193 ALA A O 1
ATOM 1519 N N . ALA A 1 194 ? -17.460 -10.252 26.810 1.00 60.31 194 ALA A N 1
ATOM 1520 C CA . ALA A 1 194 ? -18.262 -11.184 26.014 1.00 60.31 194 ALA A CA 1
ATOM 1521 C C . ALA A 1 194 ? -17.400 -12.135 25.160 1.00 60.31 194 ALA A C 1
ATOM 1523 O O . ALA A 1 194 ? -17.706 -13.322 25.071 1.00 60.31 194 ALA A O 1
ATOM 1524 N N . ASP A 1 195 ? -16.288 -11.647 24.599 1.00 60.25 195 ASP A N 1
ATOM 1525 C CA . ASP A 1 195 ? -15.330 -12.504 23.881 1.00 60.25 195 ASP A CA 1
ATOM 1526 C C . ASP A 1 195 ? -14.697 -13.543 24.826 1.00 60.25 195 ASP A C 1
ATOM 1528 O O . ASP A 1 195 ? -14.687 -14.734 24.521 1.00 60.25 195 ASP A O 1
ATOM 1532 N N . ILE A 1 196 ? -14.252 -13.123 26.019 1.00 63.09 196 ILE A N 1
ATOM 1533 C CA . ILE A 1 196 ? -13.618 -14.019 27.006 1.00 63.09 196 ILE A CA 1
ATOM 1534 C C . ILE A 1 196 ? -14.612 -15.059 27.546 1.00 63.09 196 ILE A C 1
ATOM 1536 O O . ILE A 1 196 ? -14.251 -16.221 27.751 1.00 63.09 196 ILE A O 1
ATOM 1540 N N . SER A 1 197 ? -15.874 -14.681 27.771 1.00 61.97 197 SER A N 1
ATOM 1541 C CA . SER A 1 197 ? -16.890 -15.632 28.234 1.00 61.97 197 SER A CA 1
ATOM 1542 C C . SER A 1 197 ? -17.281 -16.641 27.151 1.00 61.97 197 SER A C 1
ATOM 1544 O O . SER A 1 197 ? -17.555 -17.796 27.485 1.00 61.97 197 SER A O 1
ATOM 1546 N N . SER A 1 198 ? -17.236 -16.265 25.869 1.00 62.34 198 SER A N 1
ATOM 1547 C CA . SER A 1 198 ? -17.477 -17.200 24.762 1.00 62.34 198 SER A CA 1
ATOM 1548 C C . SER A 1 198 ? -16.371 -18.257 24.613 1.00 62.34 198 SER A C 1
ATOM 1550 O O . SER A 1 198 ? -16.690 -19.426 24.404 1.00 62.34 198 SER A O 1
ATOM 1552 N N . GLU A 1 199 ? -15.101 -17.894 24.837 1.00 62.56 199 GLU A N 1
ATOM 1553 C CA . GLU A 1 199 ? -13.981 -18.851 24.874 1.00 62.56 199 GLU A CA 1
ATOM 1554 C C . GLU A 1 199 ? -14.034 -19.753 26.118 1.00 62.56 199 GLU A C 1
ATOM 1556 O O . GLU A 1 199 ? -13.834 -20.960 26.022 1.00 62.56 199 GLU A O 1
ATOM 1561 N N . THR A 1 200 ? -14.383 -19.203 27.287 1.00 62.44 200 THR A N 1
ATOM 1562 C CA . THR A 1 200 ? -14.407 -19.975 28.547 1.00 62.44 200 THR A CA 1
ATOM 1563 C C . THR A 1 200 ? -15.560 -20.989 28.599 1.00 62.44 200 THR A C 1
ATOM 15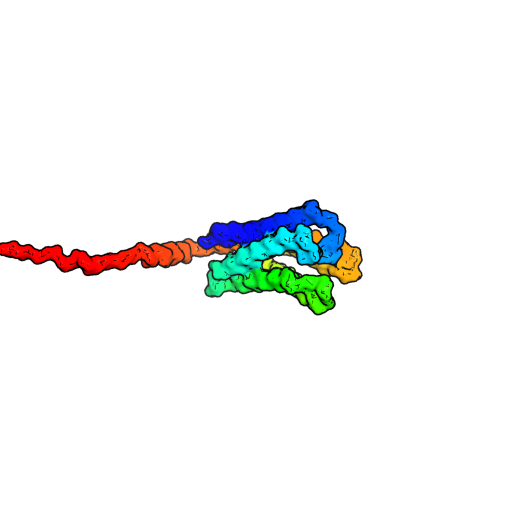65 O O . THR A 1 200 ? -15.459 -22.023 29.256 1.00 62.44 200 THR A O 1
ATOM 1568 N N . THR A 1 201 ? -16.667 -20.732 27.896 1.00 58.25 201 THR A N 1
ATOM 1569 C CA . THR A 1 201 ? -17.850 -21.613 27.941 1.00 58.25 201 THR A CA 1
ATOM 1570 C C . THR A 1 201 ? -17.695 -22.862 27.059 1.00 58.25 201 THR A C 1
ATOM 1572 O O . THR A 1 201 ? -18.412 -23.841 27.259 1.00 58.25 201 THR A O 1
ATOM 1575 N N . GLN A 1 202 ? -16.742 -22.884 26.119 1.00 58.88 202 GLN A N 1
ATOM 1576 C CA . GLN A 1 202 ? -16.513 -24.048 25.252 1.00 58.88 202 GLN A CA 1
ATOM 1577 C C . GLN A 1 202 ? -15.674 -25.171 25.889 1.00 58.88 202 GLN A C 1
ATOM 1579 O O . GLN A 1 202 ? -15.620 -26.259 25.319 1.00 58.88 202 GLN A O 1
ATOM 1584 N N . GLU A 1 203 ? -15.077 -24.965 27.070 1.00 55.22 203 GLU A N 1
ATOM 1585 C CA . GLU A 1 203 ? -14.104 -25.905 27.655 1.00 55.22 203 GLU A CA 1
ATOM 1586 C C . GLU A 1 203 ? -14.509 -26.559 28.986 1.00 55.22 203 GLU A C 1
ATOM 1588 O O . GLU A 1 203 ? -13.671 -27.167 29.646 1.00 55.22 203 GLU A O 1
ATOM 1593 N N . LEU A 1 204 ? -15.782 -26.517 29.393 1.00 64.44 204 LEU A N 1
ATOM 1594 C CA . LEU A 1 204 ? -16.235 -27.377 30.493 1.00 64.44 204 LEU A CA 1
ATOM 1595 C C . LEU A 1 204 ? -16.619 -28.759 29.937 1.00 64.44 204 LEU A C 1
ATOM 1597 O O . LEU A 1 204 ? -17.712 -28.896 29.375 1.00 64.44 204 LEU A O 1
ATOM 1601 N N . PRO A 1 205 ? -15.763 -29.798 30.068 1.00 65.44 205 PRO A N 1
ATOM 1602 C CA . PRO A 1 205 ? -16.146 -31.154 29.711 1.00 65.44 205 PRO A CA 1
ATOM 1603 C C . PRO A 1 205 ? -17.405 -31.515 30.491 1.00 65.44 205 PRO A C 1
ATOM 1605 O O . PRO A 1 205 ? -17.449 -31.395 31.717 1.00 65.44 205 PRO A O 1
ATOM 1608 N N . SER A 1 206 ? -18.445 -31.930 29.762 1.00 67.62 206 SER A N 1
ATOM 1609 C CA . SER A 1 206 ? -19.687 -32.394 30.374 1.00 67.62 206 SER A CA 1
ATOM 1610 C C . SER A 1 206 ? -19.345 -33.431 31.446 1.00 67.62 206 SER A C 1
ATOM 1612 O O . SER A 1 206 ? -18.655 -34.404 31.126 1.00 67.62 206 SER A O 1
ATOM 1614 N N . PRO A 1 207 ? -19.786 -33.240 32.705 1.00 66.44 207 PRO A N 1
ATOM 1615 C CA . PRO A 1 207 ? -19.499 -34.184 33.768 1.00 66.44 207 PRO A CA 1
ATOM 1616 C C . PRO A 1 207 ? -19.997 -35.554 33.327 1.00 66.44 207 PRO A C 1
ATOM 1618 O O . PRO A 1 207 ? -21.169 -35.738 32.988 1.00 66.44 207 PRO A O 1
ATOM 1621 N N . ASN A 1 208 ? -19.057 -36.492 33.263 1.00 67.44 208 ASN A N 1
ATOM 1622 C CA . ASN A 1 208 ? -19.281 -37.852 32.819 1.00 67.44 208 ASN A CA 1
ATOM 1623 C C . ASN A 1 208 ? -20.363 -38.485 33.712 1.00 67.44 208 ASN A C 1
ATOM 1625 O O . ASN A 1 208 ? -20.101 -38.865 34.852 1.00 67.44 208 ASN A O 1
ATOM 1629 N N . ARG A 1 209 ? -21.603 -38.562 33.205 1.00 63.47 209 ARG A N 1
ATOM 1630 C CA . ARG A 1 209 ? -22.803 -39.046 33.924 1.00 63.47 209 ARG A CA 1
ATOM 1631 C C . ARG A 1 209 ? -22.728 -40.515 34.363 1.00 63.47 209 ARG A C 1
ATOM 1633 O O . ARG A 1 209 ? -23.676 -41.015 34.958 1.00 63.47 209 ARG A O 1
ATOM 1640 N N . SER A 1 210 ? -21.627 -41.210 34.099 1.00 64.50 210 SER A N 1
ATOM 1641 C CA . SER A 1 210 ? -21.453 -42.632 34.395 1.00 64.50 210 SER A CA 1
ATOM 1642 C C . SER A 1 210 ? -21.040 -42.954 35.842 1.00 64.50 210 SER A C 1
ATOM 1644 O O . SER A 1 210 ? -20.946 -44.129 36.169 1.00 64.50 210 SER A O 1
ATOM 1646 N N . GLN A 1 211 ? -20.857 -41.972 36.739 1.00 59.69 211 GLN A N 1
ATOM 1647 C CA . GLN A 1 211 ? -20.441 -42.230 38.136 1.00 59.69 211 GLN A CA 1
ATOM 1648 C C . GLN A 1 211 ? -21.536 -42.099 39.218 1.00 59.69 211 GLN A C 1
ATOM 1650 O O . GLN A 1 211 ? -21.225 -42.136 40.403 1.00 59.69 211 GLN A O 1
ATOM 1655 N N . LEU A 1 212 ? -22.820 -41.970 38.861 1.00 59.25 212 LEU A N 1
ATOM 1656 C CA . LEU A 1 212 ? -23.906 -41.760 39.843 1.00 59.25 212 LEU A CA 1
ATOM 1657 C C . LEU A 1 212 ? -24.698 -43.023 40.245 1.00 59.25 212 LEU A C 1
ATOM 1659 O O . LEU A 1 212 ? -25.670 -42.915 40.987 1.00 59.25 212 LEU A O 1
ATOM 1663 N N . HIS A 1 213 ? -24.279 -44.218 39.820 1.00 58.59 213 HIS A N 1
ATOM 1664 C CA . HIS A 1 213 ? -24.952 -45.482 40.152 1.00 58.59 213 HIS A CA 1
ATOM 1665 C C . HIS A 1 213 ? -24.052 -46.456 40.921 1.00 58.59 213 HIS A C 1
ATOM 1667 O O . HIS A 1 213 ? -23.821 -47.563 40.465 1.00 58.59 213 HIS A O 1
ATOM 1673 N N . GLU A 1 214 ? -23.559 -46.091 42.106 1.00 61.22 214 GLU A N 1
ATOM 1674 C CA . GLU A 1 214 ? -23.098 -47.115 43.056 1.00 61.22 214 GLU A CA 1
ATOM 1675 C C . GLU A 1 214 ? -22.974 -46.561 44.478 1.00 61.22 214 GLU A C 1
ATOM 1677 O O . GLU A 1 214 ? -22.010 -45.874 44.807 1.00 61.22 214 GLU A O 1
ATOM 1682 N N . ARG A 1 215 ? -23.989 -46.837 45.308 1.00 53.09 215 ARG A N 1
ATOM 1683 C CA . ARG A 1 215 ? -23.902 -47.169 46.748 1.00 53.09 215 ARG A CA 1
ATOM 1684 C C . ARG A 1 215 ? -25.301 -47.100 47.361 1.00 53.09 215 ARG A C 1
ATOM 1686 O O . ARG A 1 215 ? -25.715 -46.076 47.895 1.00 53.09 215 ARG A O 1
ATOM 1693 N N . GLN A 1 216 ? -26.020 -48.218 47.295 1.00 60.81 216 GLN A N 1
ATOM 1694 C CA . GLN A 1 216 ? -27.042 -48.517 48.296 1.00 60.81 216 GLN A CA 1
ATOM 1695 C C . GLN A 1 216 ? -26.376 -49.274 49.456 1.00 60.81 216 GLN A C 1
ATOM 1697 O O . GLN A 1 216 ? -25.618 -50.209 49.193 1.00 60.81 216 GLN A O 1
ATOM 1702 N N . PRO A 1 217 ? -26.613 -48.885 50.719 1.00 63.75 217 PRO A N 1
ATOM 1703 C CA . PRO A 1 217 ? -26.147 -49.638 51.876 1.00 63.75 217 PRO A CA 1
ATOM 1704 C C . PRO A 1 217 ? -27.076 -50.830 52.146 1.00 63.75 217 PRO A C 1
ATOM 1706 O O . PRO A 1 217 ? -28.286 -50.659 52.287 1.00 63.75 217 PRO A O 1
ATOM 1709 N N . SER A 1 218 ? -26.508 -52.034 52.223 1.00 63.34 218 SER A N 1
ATOM 1710 C CA . SER A 1 218 ? -27.187 -53.228 52.732 1.00 63.34 218 SER A CA 1
ATOM 1711 C C . SER A 1 218 ? -27.141 -53.247 54.261 1.00 63.34 218 SER A C 1
ATOM 1713 O O . SER A 1 218 ? -26.065 -53.112 54.847 1.00 63.34 218 SER A O 1
ATOM 1715 N N . SER A 1 219 ? -28.328 -53.397 54.851 1.00 75.81 219 SER A N 1
ATOM 1716 C CA . SER A 1 219 ? -28.636 -53.652 56.265 1.00 75.81 219 SER A CA 1
ATOM 1717 C C . SER A 1 219 ? -28.032 -54.940 56.807 1.00 75.81 219 SER A C 1
ATOM 1719 O O . SER A 1 219 ? -28.042 -55.924 56.032 1.00 75.81 219 SER A O 1
#

Nearest PDB structures (foldseek):
  6xr2-assembly1_A  TM=3.304E-01  e=4.882E+00  synthetic construct
  5zk3-assembly1_A  TM=3.193E-01  e=6.153E+00  Homo sapiens

Foldseek 3Di:
DLVLLLVLLCLLVCQQVVLVVVCCVQDPDLVCLQVPPLVLCVDPSSNVSNVRSLVSNLVSLLVSLVPFDCPDPPSVVSSVLSPLLSVLSVQLSVQNLPPDPVSVVSNVVSVVVNLVSLLVCLCVLCVPPNVDPLSVVLSVQLVQLVVLLVCSHPPNPGRHNHVSVVSNVVSSSVSVSVSSSVVVVPPDVVVVVVVVVVVVVVPDDDPPPPPPPDDDDDD

Sequence (219 aa):
MREHAIKALMVAYGALFGALLIDGIVWPTNNVNIYGISYYLVHIRTFFPLALGFLICIGLVIHVGRQLPSDEQPFRTLRTSFIAIGVLMAGIMLTPYTWNTFFNWAHMTLGAALFVIQLAVSIWITSRWVRVGINWSMIIVQLVGGILAMFSLPDNGINLLMPGEIIFQFGFAILLLSSLSRLLTNLPIGQRAADISSETTQELPSPNRSQLHERQPSS

pLDDT: mean 90.86, std 12.8, range [53.09, 98.75]